Protein AF-A0A4Q8L5L3-F1 (afdb_monomer)

Solvent-accessible surface area (backbone atoms only — not comparable to full-atom values): 13439 Å² total; per-residue (Å²): 134,88,78,90,78,86,84,85,89,84,87,84,89,82,90,78,80,90,76,72,78,73,60,66,66,56,58,64,59,58,71,72,65,73,65,57,68,68,55,58,52,46,50,53,51,50,52,51,49,50,54,55,47,51,72,68,48,52,48,56,50,24,40,61,52,19,52,49,39,26,51,50,32,53,52,52,55,37,72,71,38,88,90,54,46,71,58,52,46,44,68,64,55,55,31,15,65,93,41,85,62,10,68,62,34,13,41,39,47,18,29,50,25,16,50,30,41,28,50,24,26,51,53,45,50,64,60,48,64,89,90,53,60,67,42,43,55,53,12,31,50,26,38,30,48,13,22,48,14,39,22,38,40,30,70,26,38,37,33,88,89,39,68,86,34,72,43,21,48,47,17,52,48,17,52,50,41,20,45,54,27,32,36,55,10,26,49,27,32,21,66,51,44,60,92,44,77,55,32,46,61,29,42,67,51,18,37,59,24,24,47,46,15,39,41,23,65,68,57,39,47,80,82,39,47,45,9,45,18,46,50,51,12,50,52,27,41,49,50,32,51,37,32,49,35,70,34,49,72,91,62,64,69,75,63,66,77,75,110

InterPro domains:
  IPR009339 Protein of unknown function DUF998 [PF06197] (65-246)

Mean predicted aligned error: 11.77 Å

Foldseek 3Di:
DDDDDDDYDDDDDDDDDDDDPVPPVVVVVVVVPPPDPVVVVVVVVVVVVVVVVCVLQVLLCLLVQLVCLQVCLQVVLQVVFPPRDLQFDALLVSLAPPHPCNLVSLVRNFQSSLVSLLVLLVVLCLLDDPPADPLSVLLSVLSNQLSVLSNQLSVQHQHPVCCVDPSNVSNVVSLVSNLVSQLSSLVSNLVRCPPPPQLVQSNPLSNVLSVLLVCLSPPCVVPGRNSNSNVSSVVSSSVSSSSSSRGGDSDRSVVSVVD

Sequence (259 aa):
MGAQMEPGRGGYKARPAAIDRRGAAASLAAHVRTFPLSCRLRCGQVRRRVIAQVRRRWWRWCVPAASALWLGALLGFGAALPGYAQSVHPVALLGAQGIPGAVAFNLSGFVLPGALCAAVAVALRLRLPLHTGWRRRIGAQLMFLSTLGFVAMGVFRLDPVRLQGTQTLLHATAWGLWWSTALASALLLAGGLRGDPAWRGLVRVGPPLAALAVLFALVLPAVLPDGLSQRMAIVAWLGWCGLAAASGPDRRLTATLRG

Secondary structure (DSSP, 8-state):
--------------------TTSHHHHHHHHSS-S-HHHHHHHHHHHHHHHHHHTTSTHHHHHHHHHHHHHHHHHHHHHHSTT--TTTS-GGGGGSTT-TTHHHHHIIIIIHHHHHHHHHHHHHHHHS-TT--HHHHHHHHHHHHHHHHHHHHHHS---SS-TTSHHHHHHHHHHHHHHHHHHHHHHHHHHHHTT-GGGHHHHHHHHHHHHHHHIIIIIGGGTS-HHHHHHHHHHHHHHHHHHHHHSS----HHHHT--

Nearest PDB structures (foldseek):
  6xyt-assembly1_C  TM=3.665E-01  e=1.953E+00  Dokdonia eikasta
  3mk7-assembly3_G  TM=4.262E-01  e=5.947E+00  Stutzerimonas stutzeri
  5g2c-assembly1_A  TM=3.356E-01  e=8.123E+00  Nonlabens marinus S1-08

pLDDT: mean 83.62, std 21.11, range [34.75, 98.75]

Radius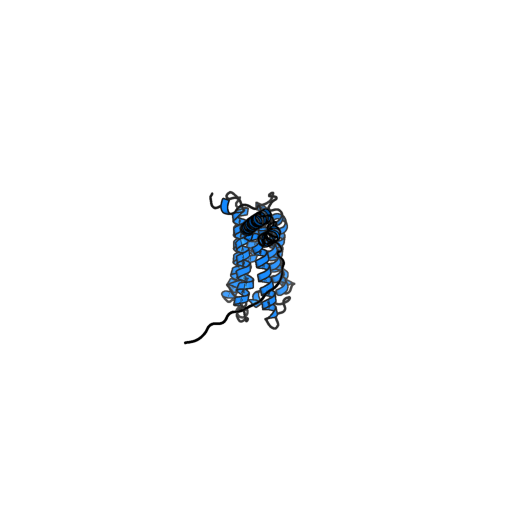 of gyration: 33.33 Å; Cα contacts (8 Å, |Δi|>4): 324; chains: 1; bounding box: 73×111×78 Å

Organism: NCBI:txid2480810

Structure (mmCIF, N/CA/C/O backbone):
data_AF-A0A4Q8L5L3-F1
#
_entry.id   AF-A0A4Q8L5L3-F1
#
loop_
_atom_site.group_PDB
_atom_site.id
_atom_site.type_symbol
_atom_site.label_atom_id
_atom_site.label_alt_id
_atom_site.label_comp_id
_atom_site.label_asym_id
_atom_site.label_entity_id
_atom_site.label_seq_id
_atom_site.pdbx_PDB_ins_code
_atom_site.Cartn_x
_atom_site.Cartn_y
_atom_site.Cartn_z
_atom_site.occupancy
_atom_site.B_iso_or_equiv
_atom_site.auth_seq_id
_atom_site.auth_comp_id
_atom_site.auth_asym_id
_atom_site.auth_atom_id
_atom_site.pdbx_PDB_model_num
ATOM 1 N N . MET A 1 1 ? 41.582 -93.005 26.113 1.00 39.47 1 MET A N 1
ATOM 2 C CA . MET A 1 1 ? 43.040 -93.231 26.082 1.00 39.47 1 MET A CA 1
ATOM 3 C C . MET A 1 1 ? 43.698 -92.007 26.700 1.00 39.47 1 MET A C 1
ATOM 5 O O . MET A 1 1 ? 43.592 -90.954 26.095 1.00 39.47 1 MET A O 1
ATOM 9 N N . GLY A 1 2 ? 44.273 -92.157 27.904 1.00 40.09 2 GLY A N 1
ATOM 10 C CA . GLY A 1 2 ? 45.096 -91.164 28.629 1.00 40.09 2 GLY A CA 1
ATOM 11 C C . GLY A 1 2 ? 44.367 -89.907 29.142 1.00 40.09 2 GLY A C 1
ATOM 12 O O . GLY A 1 2 ? 43.453 -89.421 28.500 1.00 40.09 2 GLY A O 1
ATOM 13 N N . ALA A 1 3 ? 44.699 -89.295 30.274 1.00 40.53 3 ALA A N 1
ATOM 14 C CA . ALA A 1 3 ? 45.614 -89.625 31.358 1.00 40.53 3 ALA A CA 1
ATOM 15 C C . ALA A 1 3 ? 45.282 -88.693 32.543 1.00 40.53 3 ALA A C 1
ATOM 17 O O . ALA A 1 3 ? 44.841 -87.561 32.351 1.00 40.53 3 ALA A O 1
ATOM 18 N N . GLN A 1 4 ? 45.495 -89.202 33.756 1.00 44.88 4 GLN A N 1
ATOM 19 C CA . GLN A 1 4 ? 45.549 -88.458 35.016 1.00 44.88 4 GLN A CA 1
ATOM 20 C C . GLN A 1 4 ? 46.639 -87.370 34.987 1.00 44.88 4 GLN A C 1
ATOM 22 O O . GLN A 1 4 ? 47.668 -87.588 34.355 1.00 44.88 4 GLN A O 1
ATOM 27 N N . MET A 1 5 ? 46.458 -86.280 35.747 1.00 37.16 5 MET A N 1
ATOM 28 C CA . MET A 1 5 ? 47.401 -85.809 36.786 1.00 37.16 5 MET A CA 1
ATOM 29 C C . MET A 1 5 ? 46.981 -84.439 37.367 1.00 37.16 5 MET A C 1
ATOM 31 O O . MET A 1 5 ? 47.125 -83.397 36.737 1.00 37.16 5 MET A O 1
ATOM 35 N N . GLU A 1 6 ? 46.491 -84.469 38.611 1.00 41.28 6 GLU A N 1
ATOM 36 C CA . GLU A 1 6 ? 46.842 -83.515 39.689 1.00 41.28 6 GLU A CA 1
ATOM 37 C C . GLU A 1 6 ? 48.378 -83.552 39.926 1.00 41.28 6 GLU A C 1
ATOM 39 O O . GLU A 1 6 ? 48.953 -84.589 39.575 1.00 41.28 6 GLU A O 1
ATOM 44 N N . PRO A 1 7 ? 49.075 -82.557 40.546 1.00 52.38 7 PRO A N 1
ATOM 45 C CA . PRO A 1 7 ? 48.619 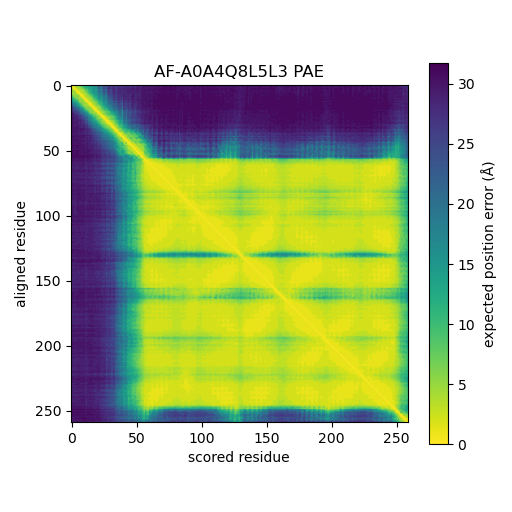-81.778 41.715 1.00 52.38 7 PRO A CA 1
ATOM 46 C C . PRO A 1 7 ? 49.177 -80.330 41.879 1.00 52.38 7 PRO A C 1
ATOM 48 O O . PRO A 1 7 ? 50.178 -79.930 41.292 1.00 52.38 7 PRO A O 1
ATOM 51 N N . GLY A 1 8 ? 48.643 -79.606 42.870 1.00 40.69 8 GLY A N 1
ATOM 52 C CA . GLY A 1 8 ? 49.524 -79.132 43.949 1.00 40.69 8 GLY A CA 1
ATOM 53 C C . GLY A 1 8 ? 49.867 -77.640 44.091 1.00 40.69 8 GLY A C 1
ATOM 54 O O . GLY A 1 8 ? 50.637 -77.081 43.322 1.00 40.69 8 GLY A O 1
ATOM 55 N N . ARG A 1 9 ? 49.488 -77.141 45.284 1.00 42.22 9 ARG A N 1
ATOM 56 C CA . ARG A 1 9 ? 50.149 -76.118 46.133 1.00 42.22 9 ARG A CA 1
ATOM 57 C C . ARG A 1 9 ? 50.036 -74.664 45.646 1.00 42.22 9 ARG A C 1
ATOM 59 O O . ARG A 1 9 ? 50.414 -74.333 44.542 1.00 42.22 9 ARG A O 1
ATOM 66 N N . GLY A 1 10 ? 49.601 -73.691 46.438 1.00 36.34 10 GLY A N 1
ATOM 67 C CA . GLY A 1 10 ? 49.391 -73.613 47.878 1.00 36.34 10 GLY A CA 1
ATOM 68 C C . GLY A 1 10 ? 49.782 -72.204 48.339 1.00 36.34 10 GLY A C 1
ATOM 69 O O . GLY A 1 10 ? 50.791 -71.679 47.885 1.00 36.34 10 GLY A O 1
ATOM 70 N N . GLY A 1 11 ? 49.016 -71.619 49.265 1.00 34.75 11 GLY A N 1
ATOM 71 C CA . GLY A 1 11 ? 49.557 -70.616 50.189 1.00 34.75 11 GLY A CA 1
ATOM 72 C C . GLY A 1 11 ? 48.957 -69.203 50.175 1.00 34.75 11 GLY A C 1
ATOM 73 O O . GLY A 1 11 ? 49.322 -68.365 49.368 1.00 34.75 11 GLY A O 1
ATOM 74 N N . TYR A 1 12 ? 48.180 -68.948 51.235 1.00 35.62 12 TYR A N 1
ATOM 75 C CA . TYR A 1 12 ? 48.087 -67.712 52.033 1.00 35.62 12 TYR A CA 1
ATOM 76 C C . TYR A 1 12 ? 47.210 -66.510 51.604 1.00 35.62 12 TYR A C 1
ATOM 78 O O . TYR A 1 12 ? 47.596 -65.638 50.842 1.00 35.62 12 TYR A O 1
ATOM 86 N N . LYS A 1 13 ? 46.072 -66.432 52.324 1.00 45.38 13 LYS A N 1
ATOM 87 C CA . LYS A 1 13 ? 45.503 -65.289 53.080 1.00 45.38 13 LYS A CA 1
ATOM 88 C C . LYS A 1 13 ? 45.313 -63.934 52.372 1.00 45.38 13 LYS A C 1
ATOM 90 O O . LYS A 1 13 ? 46.254 -63.171 52.230 1.00 45.38 13 LYS A O 1
ATOM 95 N N . ALA A 1 14 ? 44.049 -63.524 52.222 1.00 40.16 14 ALA A N 1
ATOM 96 C CA . ALA A 1 14 ? 43.374 -62.571 53.127 1.00 40.16 14 ALA A CA 1
ATOM 97 C C . ALA A 1 14 ? 41.984 -62.193 52.569 1.00 40.16 14 ALA A C 1
ATOM 99 O O . ALA A 1 14 ? 41.857 -61.799 51.414 1.00 40.16 14 ALA A O 1
ATOM 100 N N . ARG A 1 15 ? 40.931 -62.285 53.393 1.00 46.78 15 ARG A N 1
ATOM 101 C CA . ARG A 1 15 ? 39.633 -61.647 53.108 1.00 46.78 15 ARG A CA 1
ATOM 102 C C . ARG A 1 15 ? 39.748 -60.146 53.389 1.00 46.78 15 ARG A C 1
ATOM 104 O O . ARG A 1 15 ? 40.188 -59.788 54.480 1.00 46.78 15 ARG A O 1
ATOM 111 N N . PRO A 1 16 ? 39.176 -59.305 52.520 1.00 42.75 16 PRO A N 1
ATOM 112 C CA . PRO A 1 16 ? 38.322 -58.233 53.002 1.00 42.75 16 PRO A CA 1
ATOM 113 C C . PRO A 1 16 ? 36.918 -58.335 52.406 1.00 42.75 16 PRO A C 1
ATOM 115 O O . PRO A 1 16 ? 36.690 -58.857 51.316 1.00 42.75 16 PRO A O 1
ATOM 118 N N . AL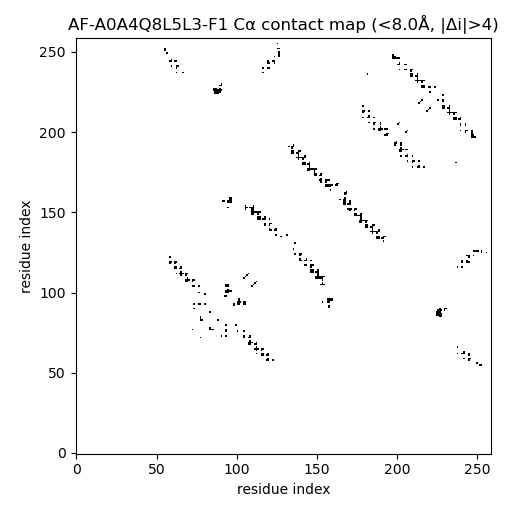A A 1 17 ? 35.973 -57.874 53.214 1.00 43.66 17 ALA A N 1
ATOM 119 C CA . ALA A 1 17 ? 34.544 -57.932 53.002 1.00 43.66 17 ALA A CA 1
ATOM 120 C C . ALA A 1 17 ? 34.096 -57.297 51.677 1.00 43.66 17 ALA A C 1
ATOM 122 O O . ALA A 1 17 ? 34.658 -56.315 51.195 1.00 43.66 17 ALA A O 1
ATOM 123 N N . ALA A 1 18 ? 33.025 -57.871 51.134 1.00 49.00 18 ALA A N 1
ATOM 124 C CA . ALA A 1 18 ? 32.261 -57.334 50.026 1.00 49.00 18 ALA A CA 1
ATOM 125 C C . ALA A 1 18 ? 31.821 -55.893 50.326 1.00 49.00 18 ALA A C 1
ATOM 127 O O . ALA A 1 18 ? 31.027 -55.659 51.235 1.00 49.00 18 ALA A O 1
ATOM 128 N N . ILE A 1 19 ? 32.317 -54.937 49.539 1.00 47.94 19 ILE A N 1
ATOM 129 C CA . ILE A 1 19 ? 31.737 -53.598 49.468 1.00 47.94 19 ILE A CA 1
ATOM 130 C C . ILE A 1 19 ? 30.714 -53.604 48.336 1.00 47.94 19 ILE A C 1
ATOM 132 O O . ILE A 1 19 ? 31.023 -53.807 47.159 1.00 47.94 19 ILE A O 1
ATOM 136 N N . ASP A 1 20 ? 29.474 -53.423 48.767 1.00 47.44 20 ASP A N 1
ATOM 137 C CA . ASP A 1 20 ? 28.248 -53.327 48.002 1.00 47.44 20 ASP A CA 1
ATOM 138 C C . ASP A 1 20 ? 28.353 -52.307 46.850 1.00 47.44 20 ASP A C 1
ATOM 140 O O . ASP A 1 20 ? 28.332 -51.089 47.038 1.00 47.44 20 ASP A O 1
ATOM 144 N N . ARG A 1 21 ? 28.435 -52.814 45.613 1.00 45.50 21 ARG A N 1
ATOM 145 C CA . ARG A 1 21 ? 28.413 -52.002 44.383 1.00 45.50 21 ARG A CA 1
ATOM 146 C C . ARG A 1 21 ? 27.030 -51.415 44.061 1.00 45.50 21 ARG A C 1
ATOM 148 O O . ARG A 1 21 ? 26.893 -50.756 43.031 1.00 45.50 21 ARG A O 1
ATOM 155 N N . ARG A 1 22 ? 26.007 -51.598 44.906 1.00 44.38 22 ARG A N 1
ATOM 156 C CA . ARG A 1 22 ? 24.687 -50.968 44.716 1.00 44.38 22 ARG A CA 1
ATOM 157 C C . ARG A 1 22 ? 24.607 -49.544 45.275 1.00 44.38 22 ARG A C 1
ATOM 159 O O . ARG A 1 22 ? 23.702 -48.809 44.889 1.00 44.38 22 ARG A O 1
ATOM 166 N N . GLY A 1 23 ? 25.575 -49.108 46.088 1.00 40.16 23 GLY A N 1
ATOM 167 C CA . GLY A 1 23 ? 25.579 -47.759 46.674 1.00 40.16 23 GLY A CA 1
ATOM 168 C C . GLY A 1 23 ? 26.057 -46.631 45.745 1.00 40.16 23 GLY A C 1
ATOM 169 O O . GLY A 1 23 ? 25.564 -45.508 45.830 1.00 40.16 23 GLY A O 1
ATOM 170 N N . ALA A 1 24 ? 26.987 -46.899 44.820 1.00 41.59 24 ALA A N 1
ATOM 171 C CA . ALA A 1 24 ? 27.652 -45.828 44.061 1.00 41.59 24 ALA A CA 1
ATOM 172 C C . ALA A 1 24 ? 26.860 -45.333 42.832 1.00 41.59 24 ALA A C 1
ATOM 174 O O . ALA A 1 24 ? 26.938 -44.156 42.481 1.00 41.59 24 ALA A O 1
ATOM 175 N N . ALA A 1 25 ? 26.042 -46.186 42.204 1.00 41.69 25 ALA A N 1
ATOM 176 C CA . ALA A 1 25 ? 25.200 -45.780 41.069 1.00 41.69 25 ALA A CA 1
ATOM 177 C C . ALA A 1 25 ? 23.965 -44.961 41.500 1.00 41.69 25 ALA A C 1
ATOM 179 O O . ALA A 1 25 ? 23.429 -44.179 40.714 1.00 41.69 25 ALA A O 1
ATOM 180 N N . ALA A 1 26 ? 23.532 -45.094 42.759 1.00 45.19 26 ALA A N 1
ATOM 181 C CA . ALA A 1 26 ? 22.396 -44.350 43.298 1.00 45.19 26 ALA A CA 1
ATOM 182 C C . ALA A 1 26 ? 22.742 -42.883 43.622 1.00 45.19 26 ALA A C 1
ATOM 184 O O . ALA A 1 26 ? 21.873 -42.017 43.526 1.00 45.19 26 ALA A O 1
ATOM 185 N N . SER A 1 27 ? 24.008 -42.583 43.939 1.00 44.47 27 SER A N 1
ATOM 186 C CA . SER A 1 27 ? 24.427 -41.228 44.327 1.00 44.47 27 SER A CA 1
ATOM 187 C C . SER A 1 27 ? 24.598 -40.281 43.127 1.00 44.47 27 SER A C 1
ATOM 189 O O . SER A 1 27 ? 24.171 -39.128 43.184 1.00 44.47 27 SER A O 1
ATOM 191 N N . LEU A 1 28 ? 25.083 -40.765 41.972 1.00 42.25 28 LEU A N 1
ATOM 192 C CA . LEU A 1 28 ? 25.151 -39.934 40.754 1.00 42.25 28 LEU A CA 1
ATOM 193 C C . LEU A 1 28 ? 23.787 -39.742 40.064 1.00 42.25 28 LEU A C 1
ATOM 195 O O . LEU A 1 28 ? 23.550 -38.708 39.439 1.00 42.25 28 LEU A O 1
ATOM 199 N N . ALA A 1 29 ? 22.850 -40.684 40.222 1.00 42.00 29 ALA A N 1
ATOM 200 C CA . ALA A 1 29 ? 21.479 -40.529 39.727 1.00 42.00 29 ALA A CA 1
ATOM 201 C C . ALA A 1 29 ? 20.642 -39.535 40.563 1.00 42.00 29 ALA A C 1
ATOM 203 O O . ALA A 1 29 ? 19.614 -39.041 40.088 1.00 42.00 29 ALA A O 1
ATOM 204 N N . ALA A 1 30 ? 21.085 -39.212 41.783 1.00 42.44 30 ALA A N 1
ATOM 205 C CA . ALA A 1 30 ? 20.412 -38.270 42.672 1.00 42.44 30 ALA A CA 1
ATOM 206 C C . ALA A 1 30 ? 20.751 -36.797 42.372 1.00 42.44 30 ALA A C 1
ATOM 208 O O . ALA A 1 30 ? 19.937 -35.925 42.665 1.00 42.44 30 ALA A O 1
ATOM 209 N N . HIS A 1 31 ? 21.889 -36.500 41.731 1.00 42.12 31 HIS A N 1
ATOM 210 C CA . HIS A 1 31 ? 22.289 -35.115 41.423 1.00 42.12 31 HIS A CA 1
ATOM 211 C C . HIS A 1 31 ? 21.853 -34.598 40.044 1.00 42.12 31 HIS A C 1
ATOM 213 O O . HIS A 1 31 ? 21.878 -33.395 39.805 1.00 42.12 31 HIS A O 1
ATOM 219 N N . VAL A 1 32 ? 21.366 -35.465 39.150 1.00 45.16 32 VAL A N 1
ATOM 220 C CA . VAL A 1 32 ? 20.781 -35.041 37.857 1.00 45.16 32 VAL A CA 1
ATOM 221 C C . VAL A 1 32 ? 19.246 -34.905 37.934 1.00 45.16 32 VAL A C 1
ATOM 223 O O . VAL A 1 32 ? 18.603 -34.380 37.024 1.00 45.16 32 VAL A O 1
ATOM 226 N N . ARG A 1 33 ? 18.625 -35.317 39.051 1.00 44.56 33 ARG A N 1
ATOM 227 C CA . ARG A 1 33 ? 17.163 -35.276 39.264 1.00 44.56 33 ARG A CA 1
ATOM 228 C C . ARG A 1 33 ? 16.643 -34.048 40.013 1.00 44.56 33 ARG A C 1
ATOM 230 O O . ARG A 1 33 ? 15.462 -33.998 40.340 1.00 44.56 33 ARG A O 1
ATOM 237 N N . THR A 1 34 ? 17.468 -33.031 40.220 1.00 49.09 34 THR A N 1
ATOM 238 C CA . THR A 1 34 ? 17.057 -31.768 40.852 1.00 49.09 34 THR A CA 1
ATOM 239 C C . THR A 1 34 ? 17.023 -30.602 39.868 1.00 49.09 34 THR A C 1
ATOM 241 O O . THR A 1 34 ? 17.158 -29.450 40.260 1.00 49.09 34 THR A O 1
ATOM 244 N N . PHE A 1 35 ? 16.738 -30.857 38.586 1.00 45.31 35 PHE A N 1
ATOM 245 C CA . PHE A 1 35 ? 16.073 -29.818 37.800 1.00 45.31 35 PHE A CA 1
ATOM 246 C C . PHE A 1 35 ? 14.584 -29.844 38.146 1.00 45.31 35 PHE A C 1
ATOM 248 O O . PHE A 1 35 ? 13.927 -30.854 37.877 1.00 45.31 35 PHE A O 1
ATOM 255 N N . PRO A 1 36 ? 14.023 -28.768 38.728 1.00 47.44 36 PRO A N 1
ATOM 256 C CA . PRO A 1 36 ? 12.647 -28.789 39.189 1.00 47.44 36 PRO A CA 1
ATOM 257 C C . PRO A 1 36 ? 11.707 -29.138 38.027 1.00 47.44 36 PRO A C 1
ATOM 259 O O . PRO A 1 36 ? 11.687 -28.449 37.003 1.00 47.44 36 PRO A O 1
ATOM 262 N N . LEU A 1 37 ? 10.883 -30.178 38.185 1.00 50.12 37 LEU A N 1
ATOM 263 C CA . LEU A 1 37 ? 9.756 -30.486 37.287 1.00 50.12 37 LEU A CA 1
ATOM 264 C C . LEU A 1 37 ? 8.848 -29.257 37.073 1.00 50.12 37 LEU A C 1
ATOM 266 O O . LEU A 1 37 ? 8.280 -29.064 35.995 1.00 50.12 37 LEU A O 1
ATOM 270 N N . SER A 1 38 ? 8.797 -28.362 38.063 1.00 51.69 38 SER A N 1
ATOM 271 C CA . SER A 1 38 ? 8.133 -27.059 38.001 1.00 51.69 38 SER A CA 1
ATOM 272 C C . SER A 1 38 ? 8.727 -26.106 36.952 1.00 51.69 38 SER A C 1
ATOM 274 O O . SER A 1 38 ? 7.986 -25.299 36.389 1.00 51.69 38 SER A O 1
ATOM 276 N N . CYS A 1 39 ? 10.014 -26.225 36.610 1.00 46.66 39 CYS A N 1
ATOM 277 C CA . CYS A 1 39 ? 10.664 -25.425 35.570 1.00 46.66 39 CYS A CA 1
ATOM 278 C C . CYS A 1 39 ? 10.297 -25.924 34.157 1.00 46.66 39 CYS A C 1
ATOM 280 O O . CYS A 1 39 ? 9.985 -25.117 33.280 1.00 46.66 39 CYS A O 1
ATOM 282 N N . ARG A 1 40 ? 10.194 -27.249 33.942 1.00 50.69 40 ARG A N 1
ATOM 283 C CA . ARG A 1 40 ? 9.713 -27.827 32.664 1.00 50.69 40 ARG A CA 1
ATOM 284 C C . ARG A 1 40 ? 8.225 -27.571 32.423 1.00 50.69 40 ARG A C 1
ATOM 286 O O . ARG A 1 40 ? 7.846 -27.243 31.300 1.00 50.69 40 ARG A O 1
ATOM 293 N N . LEU A 1 41 ? 7.386 -27.657 33.457 1.00 52.16 41 LEU A N 1
ATOM 294 C CA . LEU A 1 41 ? 5.953 -27.354 33.350 1.00 52.16 41 LEU A CA 1
ATOM 295 C C . LEU A 1 41 ? 5.692 -25.854 33.147 1.00 52.16 41 LEU A C 1
ATOM 297 O O . LEU A 1 41 ? 4.863 -25.502 32.306 1.00 52.16 41 LEU A O 1
ATOM 301 N N . ARG A 1 42 ? 6.444 -24.963 33.815 1.00 53.34 42 ARG A N 1
ATOM 302 C CA . ARG A 1 42 ? 6.404 -23.516 33.526 1.00 53.34 42 ARG A CA 1
ATOM 303 C C . ARG A 1 42 ? 6.885 -23.208 32.121 1.00 53.34 42 ARG A C 1
ATOM 305 O O . ARG A 1 42 ? 6.193 -22.486 31.419 1.00 53.34 42 ARG A O 1
ATOM 312 N N . CYS A 1 43 ? 8.005 -23.771 31.674 1.00 54.41 43 CYS A N 1
ATOM 313 C CA . CYS A 1 43 ? 8.522 -23.520 30.328 1.00 54.41 43 CYS A CA 1
ATOM 314 C C . CYS A 1 43 ? 7.562 -24.054 29.245 1.00 54.41 43 CYS A C 1
ATOM 316 O O . CYS A 1 43 ? 7.279 -23.363 28.270 1.00 54.41 43 CYS A O 1
ATOM 318 N N . GLY A 1 44 ? 6.943 -25.221 29.461 1.00 52.94 44 GLY A N 1
ATOM 319 C CA . GLY A 1 44 ? 5.894 -25.766 28.594 1.00 52.94 44 GLY A CA 1
ATOM 320 C C . GLY A 1 44 ? 4.604 -24.934 28.582 1.00 52.94 44 GLY A C 1
ATOM 321 O O . GLY A 1 44 ? 4.029 -24.714 27.514 1.00 52.94 44 GLY A O 1
ATOM 322 N N . GLN A 1 45 ? 4.157 -24.417 29.732 1.00 58.53 45 GLN A N 1
ATOM 323 C CA . GLN A 1 45 ? 2.999 -23.517 29.816 1.00 58.53 45 GLN A CA 1
ATOM 324 C C . GLN A 1 45 ? 3.286 -22.126 29.241 1.00 58.53 45 GLN A C 1
ATOM 326 O O . GLN A 1 45 ? 2.423 -21.571 28.564 1.00 58.53 45 GLN A O 1
ATOM 331 N N . VAL A 1 46 ? 4.483 -21.578 29.451 1.00 58.25 46 VAL A N 1
ATOM 332 C CA . VAL A 1 46 ? 4.942 -20.320 28.848 1.00 58.25 46 VAL A CA 1
ATOM 333 C C . VAL A 1 46 ? 5.026 -20.485 27.335 1.00 58.25 46 VAL A C 1
ATOM 335 O O . VAL A 1 46 ? 4.428 -19.693 26.617 1.00 58.25 46 VAL A O 1
ATOM 338 N N . ARG A 1 47 ? 5.630 -21.567 26.830 1.00 56.03 47 ARG A N 1
ATOM 339 C CA . ARG A 1 47 ? 5.692 -21.864 25.391 1.00 56.03 47 ARG A CA 1
ATOM 340 C C . ARG A 1 47 ? 4.295 -22.034 24.783 1.00 56.03 47 ARG A C 1
ATOM 342 O O . ARG A 1 47 ? 4.022 -21.461 23.734 1.00 56.03 47 ARG A O 1
ATOM 349 N N . ARG A 1 48 ? 3.365 -22.722 25.462 1.00 58.06 48 ARG A N 1
ATOM 350 C CA . ARG A 1 48 ? 1.955 -22.832 25.025 1.00 58.06 48 ARG A CA 1
ATOM 351 C C . ARG A 1 48 ? 1.213 -21.491 25.066 1.00 58.06 48 ARG A C 1
ATOM 353 O O . ARG A 1 48 ? 0.438 -21.214 24.153 1.00 58.06 48 ARG A O 1
ATOM 360 N N . ARG A 1 49 ? 1.448 -20.645 26.076 1.00 58.31 49 ARG A N 1
ATOM 361 C CA . ARG A 1 49 ? 0.850 -19.300 26.184 1.00 58.31 49 ARG A CA 1
ATOM 362 C C . ARG A 1 49 ? 1.399 -18.342 25.129 1.00 58.31 49 ARG A C 1
ATOM 364 O O . ARG A 1 49 ? 0.603 -17.657 24.498 1.00 58.31 49 ARG A O 1
ATOM 371 N N . VAL A 1 50 ? 2.708 -18.356 24.881 1.00 58.62 50 VAL A N 1
ATOM 372 C CA . VAL A 1 50 ? 3.377 -17.556 23.845 1.00 58.62 50 VAL A CA 1
ATOM 373 C C . VAL A 1 50 ? 2.902 -17.979 22.458 1.00 58.62 50 VAL A C 1
ATOM 375 O O . VAL A 1 50 ? 2.444 -17.129 21.705 1.00 58.62 50 VAL A O 1
ATOM 378 N N . ILE A 1 51 ? 2.878 -19.279 22.140 1.00 58.84 51 ILE A N 1
ATOM 379 C CA . ILE A 1 51 ? 2.343 -19.777 20.859 1.00 58.84 51 ILE A CA 1
ATOM 380 C C . ILE A 1 51 ? 0.859 -19.400 20.703 1.00 58.84 51 ILE A C 1
ATOM 382 O O . ILE A 1 51 ? 0.439 -18.951 19.637 1.00 58.84 51 ILE A O 1
ATOM 386 N N . ALA A 1 52 ? 0.056 -19.497 21.769 1.00 57.94 52 ALA A N 1
ATOM 387 C CA . ALA A 1 52 ? -1.346 -19.081 21.742 1.00 57.94 52 ALA A CA 1
ATOM 388 C C . ALA A 1 52 ? -1.537 -17.554 21.627 1.00 57.94 52 ALA A C 1
ATOM 390 O O . ALA A 1 52 ? -2.528 -17.121 21.042 1.00 57.94 52 ALA A O 1
ATOM 391 N N . GLN A 1 53 ? -0.629 -16.732 22.162 1.00 56.88 53 GLN A N 1
ATOM 392 C CA . GLN A 1 53 ? -0.641 -15.270 22.023 1.00 56.88 53 GLN A CA 1
ATOM 393 C C . GLN A 1 53 ? -0.155 -14.813 20.644 1.00 56.88 53 GLN A C 1
ATOM 395 O O . GLN A 1 53 ? -0.781 -13.937 20.051 1.00 56.88 53 GLN A O 1
ATOM 400 N N . VAL A 1 54 ? 0.891 -15.438 20.097 1.00 54.31 54 VAL A N 1
ATOM 401 C CA . VAL A 1 54 ? 1.376 -15.211 18.725 1.00 54.31 54 VAL A CA 1
ATOM 402 C C . VAL A 1 54 ? 0.276 -15.560 17.720 1.00 54.31 54 VAL A C 1
ATOM 404 O O . VAL A 1 54 ? -0.054 -14.741 16.864 1.00 54.31 54 VAL A O 1
ATOM 407 N N . ARG A 1 55 ? -0.424 -16.688 17.915 1.00 59.06 55 ARG A N 1
ATOM 408 C CA . ARG A 1 55 ? -1.612 -17.054 17.121 1.00 59.06 55 ARG A CA 1
ATOM 409 C C . ARG A 1 55 ? -2.772 -16.057 17.267 1.00 59.06 55 ARG A C 1
ATOM 411 O O . ARG A 1 55 ? -3.624 -15.977 16.390 1.00 59.06 55 ARG A O 1
ATOM 418 N N . ARG A 1 56 ? -2.822 -15.284 18.360 1.00 63.81 56 ARG A N 1
ATOM 419 C CA . ARG A 1 56 ? -3.859 -14.271 18.626 1.00 63.81 56 ARG A CA 1
ATOM 420 C C . ARG A 1 56 ? -3.517 -12.868 18.130 1.00 63.81 56 ARG A C 1
ATOM 422 O O . ARG A 1 56 ? -4.416 -12.049 18.192 1.00 63.81 56 ARG A O 1
ATOM 429 N N . ARG A 1 57 ? -2.292 -12.564 17.685 1.00 79.19 57 ARG A N 1
ATOM 430 C CA . ARG A 1 57 ? -1.887 -11.222 17.201 1.00 79.19 57 ARG A CA 1
ATOM 431 C C . ARG A 1 57 ? -1.106 -11.277 15.883 1.00 79.19 57 ARG A C 1
ATOM 433 O O . ARG A 1 57 ? -0.328 -10.374 15.593 1.00 79.19 57 ARG A O 1
ATOM 440 N N . TRP A 1 58 ? -1.309 -12.327 15.089 1.00 85.69 58 TRP A N 1
ATOM 441 C CA . TRP A 1 58 ? -0.606 -12.548 13.820 1.00 85.69 58 TRP A CA 1
ATOM 442 C C . TRP A 1 58 ? -0.664 -11.325 12.886 1.00 85.69 58 TRP A C 1
ATOM 444 O O . TRP A 1 58 ? 0.339 -10.985 12.268 1.00 85.69 58 TRP A O 1
ATOM 454 N N . TRP A 1 59 ? -1.780 -10.583 12.886 1.00 89.38 59 TRP A N 1
ATOM 455 C CA . TRP A 1 59 ? -1.949 -9.364 12.086 1.00 89.38 59 TRP A CA 1
ATOM 456 C C . TRP A 1 59 ? -0.945 -8.252 12.425 1.00 89.38 59 TRP A C 1
ATOM 458 O O . TRP A 1 59 ? -0.654 -7.420 11.571 1.00 89.38 59 TRP A O 1
ATOM 468 N N . ARG A 1 60 ? -0.381 -8.222 13.644 1.00 91.69 60 ARG A N 1
ATOM 469 C CA . ARG A 1 60 ? 0.656 -7.243 14.019 1.00 91.69 60 ARG A CA 1
ATOM 470 C C . ARG A 1 60 ? 1.979 -7.491 13.296 1.00 91.69 60 ARG A C 1
ATOM 472 O O . ARG A 1 60 ? 2.751 -6.556 13.126 1.00 91.69 60 ARG A O 1
ATOM 479 N N . TRP A 1 61 ? 2.222 -8.727 12.866 1.00 94.12 61 TRP A N 1
ATOM 480 C CA . TRP A 1 61 ? 3.426 -9.115 12.132 1.00 94.12 61 TRP A CA 1
ATOM 481 C C . TRP A 1 61 ? 3.269 -8.994 10.617 1.00 94.12 61 TRP A C 1
ATOM 483 O O . TRP A 1 61 ? 4.273 -8.969 9.913 1.00 94.12 61 TRP A O 1
ATOM 493 N N . CYS A 1 62 ? 2.040 -8.852 10.114 1.00 96.50 62 CYS A N 1
ATOM 494 C CA . CYS A 1 62 ? 1.782 -8.737 8.682 1.00 96.50 62 CYS A CA 1
ATOM 495 C C . CYS A 1 62 ? 2.460 -7.520 8.053 1.00 96.50 62 CYS A C 1
ATOM 497 O O . CYS A 1 62 ? 3.092 -7.675 7.019 1.00 96.50 62 CYS A O 1
ATOM 499 N N . VAL A 1 63 ? 2.378 -6.334 8.669 1.00 97.69 63 VAL A N 1
ATOM 500 C CA . VAL A 1 63 ? 3.002 -5.128 8.092 1.00 97.69 63 VAL A CA 1
ATOM 501 C C . VAL A 1 63 ? 4.527 -5.172 8.182 1.00 97.69 63 VAL A C 1
ATOM 503 O O . VAL A 1 63 ? 5.152 -4.931 7.160 1.00 97.69 63 VAL A O 1
ATOM 506 N N . PRO A 1 64 ? 5.163 -5.543 9.313 1.00 97.88 64 PRO A N 1
ATOM 507 C CA . PRO A 1 64 ? 6.609 -5.763 9.333 1.00 97.88 64 PRO A CA 1
ATOM 508 C C . PRO A 1 64 ? 7.085 -6.766 8.273 1.00 97.88 64 PRO A C 1
ATOM 510 O O . PRO A 1 64 ? 8.067 -6.502 7.585 1.00 97.88 64 PRO A O 1
ATOM 513 N N . ALA A 1 65 ? 6.369 -7.882 8.094 1.00 98.00 65 ALA A N 1
ATOM 514 C CA . ALA A 1 65 ? 6.678 -8.854 7.048 1.00 98.00 65 ALA A CA 1
ATOM 515 C C . ALA A 1 65 ? 6.477 -8.269 5.640 1.00 98.00 65 ALA A C 1
ATOM 517 O O . ALA A 1 65 ? 7.333 -8.456 4.782 1.00 98.00 65 ALA A O 1
ATOM 518 N N . ALA A 1 66 ? 5.395 -7.519 5.411 1.00 98.31 66 ALA A N 1
ATOM 519 C CA . ALA A 1 66 ? 5.126 -6.838 4.146 1.00 98.31 66 ALA A CA 1
ATOM 520 C C . ALA A 1 66 ? 6.229 -5.830 3.808 1.00 98.31 66 ALA A C 1
ATOM 522 O O . ALA A 1 66 ? 6.741 -5.843 2.694 1.00 98.31 66 ALA A O 1
ATOM 523 N N . SER A 1 67 ? 6.640 -5.008 4.776 1.00 98.38 67 SER A N 1
ATOM 524 C CA . SER A 1 67 ? 7.721 -4.036 4.620 1.00 98.38 67 SER A CA 1
ATOM 525 C C . SER A 1 67 ? 9.060 -4.713 4.339 1.00 98.38 67 SER A C 1
ATOM 527 O O . SER A 1 67 ? 9.795 -4.250 3.473 1.00 98.38 67 SER A O 1
ATOM 529 N N . ALA A 1 68 ? 9.376 -5.813 5.030 1.00 98.38 68 ALA A N 1
ATOM 530 C CA . ALA A 1 68 ? 10.608 -6.564 4.801 1.00 98.38 68 ALA A CA 1
ATOM 531 C C . ALA A 1 68 ? 10.630 -7.224 3.413 1.00 98.38 68 ALA A C 1
ATOM 533 O O . ALA A 1 68 ? 11.640 -7.141 2.719 1.00 98.38 68 ALA A O 1
ATOM 534 N N . LEU A 1 69 ? 9.515 -7.828 2.988 1.00 98.19 69 LEU A N 1
ATOM 535 C CA . LEU A 1 69 ? 9.368 -8.398 1.646 1.00 98.19 69 LEU A CA 1
ATOM 536 C C . LEU A 1 69 ? 9.485 -7.322 0.568 1.00 98.19 69 LEU A C 1
ATOM 538 O O . LEU A 1 69 ? 10.260 -7.485 -0.368 1.00 98.19 69 LEU A O 1
ATOM 542 N N . TRP A 1 70 ? 8.765 -6.212 0.732 1.00 98.50 70 TRP A N 1
ATOM 543 C CA . TRP A 1 70 ? 8.795 -5.091 -0.202 1.00 98.50 70 TRP A CA 1
ATOM 544 C C . TRP A 1 70 ? 10.200 -4.503 -0.332 1.00 98.50 70 TRP A C 1
ATOM 546 O O . TRP A 1 70 ? 10.700 -4.340 -1.441 1.00 98.50 70 TRP A O 1
ATOM 556 N N . LEU A 1 71 ? 10.865 -4.234 0.795 1.00 98.25 71 LEU A N 1
ATOM 557 C CA . LEU A 1 71 ? 12.214 -3.676 0.808 1.00 98.25 71 LEU A CA 1
ATOM 558 C C . LEU A 1 71 ? 13.235 -4.664 0.232 1.00 98.25 71 LEU A C 1
ATOM 560 O O . LEU A 1 71 ? 14.078 -4.272 -0.569 1.00 98.25 71 LEU A O 1
ATOM 564 N N . GLY A 1 72 ? 13.139 -5.944 0.598 1.00 98.25 72 GLY A N 1
ATOM 565 C CA . GLY A 1 72 ? 13.996 -7.001 0.064 1.00 98.25 72 GLY A CA 1
ATOM 566 C C . GLY A 1 72 ? 13.838 -7.167 -1.447 1.00 98.25 72 GLY A C 1
ATOM 567 O O . GLY A 1 72 ? 14.837 -7.237 -2.157 1.00 98.25 72 GLY A O 1
ATOM 568 N N . ALA A 1 73 ? 12.602 -7.150 -1.954 1.00 98.00 73 ALA A N 1
ATOM 569 C CA . ALA A 1 73 ? 12.325 -7.178 -3.386 1.00 98.00 73 ALA A CA 1
ATOM 570 C C . ALA A 1 73 ? 12.871 -5.922 -4.085 1.00 98.00 73 ALA A C 1
ATOM 572 O O . ALA A 1 73 ? 13.583 -6.022 -5.080 1.00 98.00 73 ALA A O 1
ATOM 573 N N . LEU A 1 74 ? 12.603 -4.735 -3.541 1.00 97.88 74 LEU A N 1
ATOM 574 C CA . LEU A 1 74 ? 13.063 -3.468 -4.106 1.00 97.88 74 LEU A CA 1
ATOM 575 C C . LEU A 1 74 ? 14.589 -3.396 -4.225 1.00 97.88 74 LEU A C 1
ATOM 577 O O . LEU A 1 74 ? 15.113 -2.987 -5.263 1.00 97.88 74 LEU A O 1
ATOM 581 N N . LEU A 1 75 ? 15.301 -3.771 -3.164 1.00 97.62 75 LEU A N 1
ATOM 582 C CA . LEU A 1 75 ? 16.759 -3.731 -3.140 1.00 97.62 75 LEU A CA 1
ATOM 583 C C . LEU A 1 75 ? 17.361 -4.868 -3.966 1.00 97.62 75 LEU A C 1
ATOM 585 O O . LEU A 1 75 ? 18.274 -4.617 -4.744 1.00 97.62 75 LEU A O 1
ATOM 589 N N . GLY A 1 76 ? 16.828 -6.086 -3.849 1.00 97.44 76 GLY A N 1
ATOM 590 C CA . GLY A 1 76 ? 17.331 -7.263 -4.556 1.00 97.44 76 GLY A CA 1
ATOM 591 C C . GLY A 1 76 ? 17.167 -7.161 -6.071 1.00 97.44 76 GLY A C 1
ATOM 592 O O . GLY A 1 76 ? 18.149 -7.255 -6.802 1.00 97.44 76 GLY A O 1
ATOM 593 N N . PHE A 1 77 ? 15.947 -6.905 -6.553 1.00 97.69 77 PHE A N 1
ATOM 594 C CA . PHE A 1 77 ? 15.693 -6.763 -7.992 1.00 97.69 77 PHE A CA 1
ATOM 595 C C . PHE A 1 77 ? 16.288 -5.471 -8.552 1.00 97.69 77 PHE A C 1
ATOM 597 O O . PHE A 1 77 ? 16.775 -5.466 -9.677 1.00 97.69 77 PHE A O 1
ATOM 604 N N . GLY A 1 78 ? 16.311 -4.394 -7.760 1.00 96.75 78 GLY A N 1
ATOM 605 C CA . GLY A 1 78 ? 16.964 -3.155 -8.168 1.00 96.75 78 GLY A CA 1
ATOM 606 C C . GLY A 1 78 ? 18.479 -3.292 -8.322 1.00 96.75 78 GLY A C 1
ATOM 607 O O . GLY A 1 78 ? 19.030 -2.754 -9.270 1.00 96.75 78 GLY A O 1
ATOM 608 N N . ALA A 1 79 ? 19.153 -4.035 -7.439 1.00 96.31 79 ALA A N 1
ATOM 609 C CA . ALA A 1 79 ? 20.586 -4.306 -7.571 1.00 96.31 79 ALA A CA 1
ATOM 610 C C . ALA A 1 79 ? 20.903 -5.278 -8.722 1.00 96.31 79 ALA A C 1
ATOM 612 O O . ALA A 1 79 ? 21.978 -5.204 -9.310 1.00 96.31 79 ALA A O 1
ATOM 613 N N . ALA A 1 80 ? 19.973 -6.181 -9.045 1.00 95.94 80 ALA A N 1
ATOM 614 C CA . ALA A 1 80 ? 20.133 -7.155 -10.120 1.00 95.94 80 ALA A CA 1
ATOM 615 C C . ALA A 1 80 ? 19.873 -6.583 -11.526 1.00 95.94 80 ALA A C 1
ATOM 617 O O . ALA A 1 80 ? 20.210 -7.244 -12.508 1.00 95.94 80 ALA A O 1
ATOM 618 N N . LEU A 1 81 ? 19.273 -5.392 -11.643 1.00 95.75 81 LEU A N 1
ATOM 619 C CA . LEU A 1 81 ? 18.945 -4.767 -12.924 1.00 95.75 81 LEU A CA 1
ATOM 620 C C . LEU A 1 81 ? 20.013 -3.726 -13.316 1.00 95.75 81 LEU A C 1
ATOM 622 O O . LEU A 1 81 ? 20.089 -2.666 -12.688 1.00 95.75 81 LEU A O 1
ATOM 626 N N . PRO A 1 82 ? 20.830 -3.972 -14.361 1.00 94.81 82 PRO A N 1
ATOM 627 C CA . PRO A 1 82 ? 21.852 -3.022 -14.792 1.00 94.81 82 PRO A CA 1
ATOM 628 C C . PRO A 1 82 ? 21.259 -1.657 -15.157 1.00 94.81 82 PRO A C 1
ATOM 630 O O . PRO A 1 82 ? 20.230 -1.573 -15.823 1.00 94.81 82 PRO A O 1
ATOM 633 N N . GLY A 1 83 ? 21.913 -0.581 -14.714 1.00 93.62 83 GLY A N 1
ATOM 634 C CA . GLY A 1 83 ? 21.459 0.795 -14.949 1.00 93.62 83 GLY A CA 1
ATOM 635 C C . GLY A 1 83 ? 20.321 1.263 -14.033 1.00 93.62 83 GLY A C 1
ATOM 636 O O . GLY A 1 83 ? 19.979 2.445 -14.048 1.00 93.62 83 GLY A O 1
ATOM 637 N N . TYR A 1 84 ? 19.761 0.394 -13.184 1.00 95.88 84 TYR A N 1
ATOM 638 C CA . TYR A 1 84 ? 18.688 0.777 -12.274 1.00 95.88 84 TYR A CA 1
ATOM 639 C C . TYR A 1 84 ? 19.205 1.573 -11.065 1.00 95.88 84 TYR A C 1
ATOM 641 O O . TYR A 1 84 ? 19.683 1.040 -10.066 1.00 95.88 84 TYR A O 1
ATOM 649 N N . ALA A 1 85 ? 19.055 2.892 -11.127 1.00 96.06 85 ALA A N 1
ATOM 650 C CA . ALA A 1 85 ? 19.233 3.785 -9.985 1.00 96.06 85 ALA A CA 1
ATOM 651 C C . ALA A 1 85 ? 17.964 3.872 -9.114 1.00 96.06 85 ALA A C 1
ATOM 653 O O . ALA A 1 85 ? 16.916 4.312 -9.587 1.00 96.06 85 ALA A O 1
ATOM 654 N N . GLN A 1 86 ? 18.079 3.531 -7.824 1.00 93.94 86 GLN A N 1
ATOM 655 C CA . GLN A 1 86 ? 16.965 3.516 -6.860 1.00 93.94 86 GLN A CA 1
ATOM 656 C C . GLN A 1 86 ? 16.314 4.893 -6.636 1.00 93.94 86 GLN A C 1
ATOM 658 O O . GLN A 1 86 ? 15.116 4.979 -6.389 1.00 93.94 86 GLN A O 1
ATOM 663 N N . SER A 1 87 ? 17.083 5.979 -6.689 1.00 94.25 87 SER A N 1
ATOM 664 C CA . SER A 1 87 ? 16.551 7.332 -6.491 1.00 94.25 87 SER A CA 1
ATOM 665 C C . SER A 1 87 ? 15.783 7.843 -7.705 1.00 94.25 87 SER A C 1
ATOM 667 O O . SER A 1 87 ? 14.858 8.627 -7.537 1.00 94.25 87 SER A O 1
ATOM 669 N N . VAL A 1 88 ? 16.145 7.393 -8.907 1.00 94.75 88 VAL A N 1
ATOM 670 C CA . VAL A 1 88 ? 15.636 7.937 -10.172 1.00 94.75 88 VAL A CA 1
ATOM 671 C C . VAL A 1 88 ? 14.507 7.081 -10.723 1.00 94.75 88 VAL A C 1
ATOM 673 O O . VAL A 1 88 ? 13.433 7.593 -11.024 1.00 94.75 88 VAL A O 1
ATOM 676 N N . HIS A 1 89 ? 14.724 5.770 -10.820 1.00 95.50 89 HIS A N 1
ATOM 677 C CA . HIS A 1 89 ? 13.806 4.897 -11.531 1.00 95.50 89 HIS A CA 1
ATOM 678 C C . HIS A 1 89 ? 12.588 4.520 -10.676 1.00 95.50 89 HIS A C 1
ATOM 680 O O . HIS A 1 89 ? 12.729 4.170 -9.489 1.00 95.50 89 HIS A O 1
ATOM 686 N N . PRO A 1 90 ? 11.383 4.551 -11.274 1.00 95.06 90 PRO A N 1
ATOM 687 C CA . PRO A 1 90 ? 10.160 4.197 -10.579 1.00 95.06 90 PRO A CA 1
ATOM 688 C C . PRO A 1 90 ? 10.189 2.731 -10.147 1.00 95.06 90 PRO A C 1
ATOM 690 O O . PRO A 1 90 ? 10.690 1.859 -10.854 1.00 95.06 90 PRO A O 1
ATOM 693 N N . VAL A 1 91 ? 9.596 2.450 -8.989 1.00 96.56 91 VAL A N 1
ATOM 694 C CA . VAL A 1 91 ? 9.459 1.095 -8.433 1.00 96.56 91 VAL A CA 1
ATOM 695 C C . VAL A 1 91 ? 8.720 0.182 -9.412 1.00 96.56 91 VAL A C 1
ATOM 697 O O . VAL A 1 91 ? 9.095 -0.977 -9.579 1.00 96.56 91 VAL A O 1
ATOM 700 N N . ALA A 1 92 ? 7.704 0.716 -10.099 1.00 94.00 92 ALA A N 1
ATOM 701 C CA . ALA A 1 92 ? 6.924 -0.022 -11.091 1.00 94.00 92 ALA A CA 1
ATOM 702 C C . ALA A 1 92 ? 7.768 -0.529 -12.276 1.00 94.00 92 ALA A C 1
ATOM 704 O O . ALA A 1 92 ? 7.392 -1.522 -12.897 1.00 94.00 92 ALA A O 1
ATOM 705 N N . LEU A 1 93 ? 8.925 0.091 -12.561 1.00 95.12 93 LEU A N 1
ATOM 706 C CA . LEU A 1 93 ? 9.813 -0.352 -13.637 1.00 95.12 93 LEU A CA 1
ATOM 707 C C . LEU A 1 93 ? 10.349 -1.764 -13.384 1.00 95.12 93 LEU A C 1
ATOM 709 O O . LEU A 1 93 ? 10.403 -2.557 -14.312 1.00 95.12 93 LEU A O 1
ATOM 713 N N . LEU A 1 94 ? 10.670 -2.126 -12.139 1.00 96.31 94 LEU A N 1
ATOM 714 C CA . LEU A 1 94 ? 11.163 -3.474 -11.808 1.00 96.31 94 LEU A CA 1
ATOM 715 C C . LEU A 1 94 ? 10.136 -4.578 -12.108 1.00 96.31 94 LEU A C 1
ATOM 717 O O . LEU A 1 94 ? 10.500 -5.738 -12.279 1.00 96.31 94 LEU A O 1
ATOM 721 N N . GLY A 1 95 ? 8.856 -4.212 -12.174 1.00 95.75 95 GLY A N 1
ATOM 722 C CA . GLY A 1 95 ? 7.737 -5.088 -12.504 1.00 95.75 95 GLY A CA 1
ATOM 723 C C . GLY A 1 95 ? 7.230 -4.956 -13.939 1.00 95.75 95 GLY A C 1
ATOM 724 O O . GLY A 1 95 ? 6.220 -5.582 -14.283 1.00 95.75 95 GLY A O 1
ATOM 725 N N . ALA A 1 96 ? 7.882 -4.131 -14.757 1.00 95.25 96 ALA A N 1
ATOM 726 C CA . ALA A 1 96 ? 7.416 -3.789 -16.090 1.00 95.25 96 ALA A CA 1
ATOM 727 C C . ALA A 1 96 ? 7.601 -4.939 -17.090 1.00 95.25 96 ALA A C 1
ATOM 729 O O . ALA A 1 96 ? 8.440 -5.8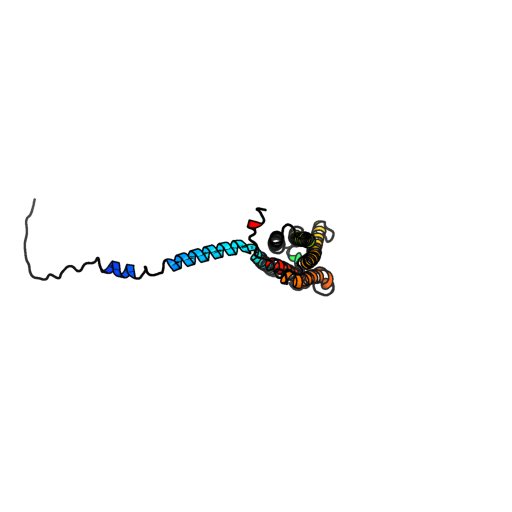32 -16.936 1.00 95.25 96 ALA A O 1
ATOM 730 N N . GLN A 1 97 ? 6.791 -4.926 -18.144 1.00 93.50 97 GLN A N 1
ATOM 731 C CA . GLN A 1 97 ? 6.887 -5.896 -19.224 1.00 93.50 97 GLN A CA 1
ATOM 732 C C . GLN A 1 97 ? 8.249 -5.797 -19.925 1.00 93.50 97 GLN A C 1
ATOM 734 O O . GLN A 1 97 ? 8.731 -4.710 -20.225 1.00 93.50 97 GLN A O 1
ATOM 739 N N . GLY A 1 98 ? 8.871 -6.952 -20.177 1.00 91.75 98 GLY A N 1
ATOM 740 C CA . GLY A 1 98 ? 10.202 -7.039 -20.787 1.00 91.75 98 GLY A CA 1
ATOM 741 C C . GLY A 1 98 ? 11.368 -6.970 -19.795 1.00 91.75 98 GLY A C 1
ATOM 742 O O . GLY A 1 98 ? 12.494 -7.258 -20.188 1.00 91.75 98 GLY A O 1
ATOM 743 N N . ILE A 1 99 ? 11.122 -6.670 -18.514 1.00 95.31 99 ILE A N 1
ATOM 744 C CA . ILE A 1 99 ? 12.177 -6.639 -17.495 1.00 95.31 99 ILE A CA 1
ATOM 745 C C . ILE A 1 99 ? 12.452 -8.052 -16.945 1.00 95.31 99 ILE A C 1
ATOM 747 O O . ILE A 1 99 ? 11.513 -8.755 -16.540 1.00 95.31 99 ILE A O 1
ATOM 751 N N . PRO A 1 100 ? 13.725 -8.500 -16.899 1.00 94.19 100 PRO A N 1
ATOM 752 C CA . PRO A 1 100 ? 14.091 -9.776 -16.293 1.00 94.19 100 PRO A CA 1
ATOM 753 C C . PRO A 1 100 ? 13.627 -9.863 -14.835 1.00 94.19 100 PRO A C 1
ATOM 755 O O . PRO A 1 100 ? 13.857 -8.961 -14.037 1.00 94.19 100 PRO A O 1
ATOM 758 N N . GLY A 1 101 ? 12.954 -10.958 -14.476 1.00 95.62 101 GLY A N 1
ATOM 759 C CA . GLY A 1 101 ? 12.452 -11.156 -13.113 1.00 95.62 101 GLY A CA 1
ATOM 760 C C . GLY A 1 101 ? 11.189 -10.361 -12.752 1.00 95.62 101 GLY A C 1
ATOM 761 O O . GLY A 1 101 ? 10.726 -10.485 -11.620 1.00 95.62 101 GLY A O 1
ATOM 762 N N . ALA A 1 102 ? 10.571 -9.630 -13.690 1.00 96.00 102 ALA A N 1
ATOM 763 C CA . ALA A 1 102 ? 9.401 -8.783 -13.425 1.00 96.00 102 ALA A CA 1
ATOM 764 C C . ALA A 1 102 ? 8.246 -9.496 -12.707 1.00 96.00 102 ALA A C 1
ATOM 766 O O . ALA A 1 102 ? 7.628 -8.938 -11.806 1.00 96.00 102 ALA A O 1
ATOM 767 N N . VAL A 1 103 ? 7.953 -10.751 -13.068 1.00 96.69 103 VAL A N 1
ATOM 768 C CA . VAL A 1 103 ? 6.895 -11.535 -12.404 1.00 96.69 103 VAL A CA 1
ATOM 769 C C . VAL A 1 103 ? 7.244 -11.789 -10.937 1.00 96.69 103 VAL A C 1
ATOM 771 O O . VAL A 1 103 ? 6.405 -11.594 -10.061 1.00 96.69 103 VAL A O 1
ATOM 774 N N . ALA A 1 104 ? 8.485 -12.185 -10.655 1.00 97.50 104 ALA A N 1
ATOM 775 C CA . ALA A 1 104 ? 8.937 -12.447 -9.295 1.00 97.50 104 ALA A CA 1
ATOM 776 C C . ALA A 1 104 ? 8.979 -11.156 -8.460 1.00 97.50 104 ALA A C 1
ATOM 778 O O . ALA A 1 104 ? 8.552 -11.169 -7.301 1.00 97.50 104 ALA A O 1
ATOM 779 N N . PHE A 1 105 ? 9.395 -10.033 -9.058 1.00 98.06 105 PHE A N 1
ATOM 780 C CA . PHE A 1 105 ? 9.292 -8.723 -8.422 1.00 98.06 105 PHE A CA 1
ATOM 781 C C . PHE A 1 105 ? 7.836 -8.358 -8.132 1.00 98.06 105 PHE A C 1
ATOM 783 O O . PHE A 1 105 ? 7.519 -8.008 -7.006 1.00 98.06 105 PHE A O 1
ATOM 790 N N . ASN A 1 106 ? 6.915 -8.501 -9.084 1.00 97.88 106 ASN A N 1
ATOM 791 C CA . ASN A 1 106 ? 5.511 -8.159 -8.852 1.00 97.88 106 ASN A CA 1
ATOM 792 C C . ASN A 1 106 ? 4.863 -9.007 -7.757 1.00 97.88 106 ASN A C 1
ATOM 794 O O . ASN A 1 106 ? 4.099 -8.492 -6.937 1.00 97.88 106 ASN A O 1
ATOM 798 N N . LEU A 1 107 ? 5.201 -10.295 -7.692 1.00 98.25 107 LEU A N 1
ATOM 799 C CA . LEU A 1 107 ? 4.731 -11.169 -6.623 1.00 98.25 107 LEU A CA 1
ATOM 800 C C . LEU A 1 107 ? 5.269 -10.727 -5.256 1.00 98.25 107 LEU A C 1
ATOM 802 O O . LEU A 1 107 ? 4.498 -10.583 -4.310 1.00 98.25 107 LEU A O 1
ATOM 806 N N . SER A 1 108 ? 6.575 -10.486 -5.148 1.00 97.75 108 SER A N 1
ATOM 807 C CA . SER A 1 108 ? 7.241 -10.181 -3.872 1.00 97.75 108 SER A CA 1
ATOM 808 C C . SER A 1 108 ? 7.134 -8.716 -3.428 1.00 97.75 108 SER A C 1
ATOM 810 O O . SER A 1 108 ? 7.094 -8.443 -2.231 1.00 97.75 108 SER A O 1
ATOM 812 N N . GLY A 1 109 ? 7.049 -7.787 -4.375 1.00 96.88 109 GLY A N 1
ATOM 813 C CA . GLY A 1 109 ? 7.030 -6.337 -4.193 1.00 96.88 109 GLY A CA 1
ATOM 814 C C . GLY A 1 109 ? 5.641 -5.702 -4.271 1.00 96.88 109 GLY A C 1
ATOM 815 O O . GLY A 1 109 ? 5.466 -4.601 -3.767 1.00 96.88 109 GLY A O 1
ATOM 816 N N . PHE A 1 110 ? 4.623 -6.371 -4.820 1.00 98.06 110 PHE A N 1
ATOM 817 C CA . PHE A 1 110 ? 3.256 -5.829 -4.844 1.00 98.06 110 PHE A CA 1
ATOM 818 C C . PHE A 1 110 ? 2.227 -6.799 -4.266 1.00 98.06 110 PHE A C 1
ATOM 820 O O . PHE A 1 110 ? 1.578 -6.491 -3.264 1.00 98.06 110 PHE A O 1
ATOM 827 N N . VAL A 1 111 ? 2.111 -8.000 -4.836 1.00 98.62 111 VAL A N 1
ATOM 828 C CA . VAL A 1 111 ? 1.038 -8.947 -4.492 1.00 98.62 111 VAL A CA 1
ATOM 829 C C . VAL A 1 111 ? 1.136 -9.424 -3.042 1.00 98.62 111 VAL A C 1
ATOM 831 O O . VAL A 1 111 ? 0.174 -9.287 -2.288 1.00 98.62 111 VAL A O 1
ATOM 834 N N . LEU A 1 112 ? 2.283 -9.961 -2.616 1.00 98.50 112 LEU A N 1
ATOM 835 C CA . LEU A 1 112 ? 2.448 -10.494 -1.259 1.00 98.50 112 LEU A CA 1
ATOM 836 C C . LEU A 1 112 ? 2.387 -9.400 -0.175 1.00 98.50 112 LEU A C 1
ATOM 838 O O . LEU A 1 112 ? 1.633 -9.585 0.787 1.00 98.50 112 LEU A O 1
ATOM 842 N N . PRO A 1 113 ? 3.085 -8.250 -0.298 1.00 98.69 113 PRO A N 1
ATOM 843 C CA . PRO A 1 113 ? 2.943 -7.158 0.665 1.00 98.69 113 PRO A CA 1
ATOM 844 C C . PRO A 1 113 ? 1.506 -6.628 0.728 1.00 98.69 113 PRO A C 1
ATOM 846 O O . PRO A 1 113 ? 0.965 -6.441 1.819 1.00 98.69 113 PRO A O 1
ATOM 849 N N . GLY A 1 114 ? 0.853 -6.464 -0.428 1.00 98.50 114 GLY A N 1
ATOM 850 C CA . GLY A 1 114 ? -0.543 -6.044 -0.516 1.00 98.50 114 GLY A CA 1
ATOM 851 C C . GLY A 1 114 ? -1.491 -7.018 0.181 1.00 98.50 114 GLY A C 1
ATOM 852 O O . GLY A 1 114 ? -2.323 -6.590 0.978 1.00 98.50 114 GLY A O 1
ATOM 853 N N . ALA A 1 115 ? -1.320 -8.326 -0.027 1.00 98.62 115 ALA A N 1
ATOM 854 C CA . ALA A 1 115 ? -2.117 -9.364 0.626 1.00 98.62 115 ALA A CA 1
ATOM 855 C C . ALA A 1 115 ? -1.932 -9.378 2.155 1.00 98.62 115 ALA A C 1
ATOM 857 O O . ALA A 1 115 ? -2.903 -9.518 2.902 1.00 98.62 115 ALA A O 1
ATOM 858 N N . LEU A 1 116 ? -0.706 -9.176 2.643 1.00 98.56 116 LEU A N 1
ATOM 859 C CA . LEU A 1 116 ? -0.432 -9.049 4.077 1.00 98.56 116 LEU A CA 1
ATOM 860 C C . LEU A 1 116 ? -1.114 -7.809 4.677 1.00 98.56 116 LEU A C 1
ATOM 862 O O . LEU A 1 116 ? -1.725 -7.895 5.744 1.00 98.56 116 LEU A O 1
ATOM 866 N N . CYS A 1 117 ? -1.078 -6.670 3.985 1.00 98.56 117 CYS A N 1
ATOM 867 C CA . CYS A 1 117 ? -1.811 -5.471 4.396 1.00 98.56 117 CYS A CA 1
ATOM 868 C C . CYS A 1 117 ? -3.338 -5.658 4.302 1.00 98.56 117 CYS A C 1
ATOM 870 O O . CYS A 1 117 ? -4.070 -5.180 5.172 1.00 98.56 117 CYS A O 1
ATOM 872 N N . ALA A 1 118 ? -3.835 -6.418 3.323 1.00 98.56 118 ALA A N 1
ATOM 873 C CA . ALA A 1 118 ? -5.248 -6.779 3.211 1.00 98.56 118 ALA A CA 1
ATOM 874 C C . ALA A 1 118 ? -5.708 -7.603 4.422 1.00 98.56 118 ALA A C 1
ATOM 876 O O . ALA A 1 118 ? -6.772 -7.356 4.994 1.00 98.56 118 ALA A O 1
ATOM 877 N N . ALA A 1 119 ? -4.860 -8.521 4.888 1.00 97.19 119 ALA A N 1
ATOM 878 C CA . ALA A 1 119 ? -5.096 -9.295 6.098 1.00 97.19 119 ALA A CA 1
ATOM 879 C C . ALA A 1 119 ? -5.221 -8.393 7.346 1.00 97.19 119 ALA A C 1
ATOM 881 O O . ALA A 1 119 ? -6.066 -8.634 8.215 1.00 97.19 119 ALA A O 1
ATOM 882 N N . VAL A 1 120 ? -4.453 -7.296 7.406 1.00 96.94 120 VAL A N 1
ATOM 883 C CA . VAL A 1 120 ? -4.602 -6.257 8.440 1.00 96.94 120 VAL A CA 1
ATOM 884 C C . VAL A 1 120 ? -5.914 -5.494 8.308 1.00 96.94 120 VAL A C 1
ATOM 886 O O . VAL A 1 120 ? -6.565 -5.265 9.326 1.00 96.94 120 VAL A O 1
ATOM 889 N N . ALA A 1 121 ? -6.340 -5.130 7.098 1.00 97.25 121 ALA A N 1
ATOM 890 C CA . ALA A 1 121 ? -7.627 -4.466 6.880 1.00 97.25 121 ALA A CA 1
ATOM 891 C C . ALA A 1 121 ? -8.812 -5.353 7.313 1.00 97.25 121 ALA A C 1
ATOM 893 O O . ALA A 1 121 ? -9.742 -4.886 7.978 1.00 97.25 121 ALA A O 1
ATOM 894 N N . VAL A 1 122 ? -8.746 -6.661 7.044 1.00 95.50 122 VAL A N 1
ATOM 895 C CA . VAL A 1 122 ? -9.726 -7.637 7.548 1.00 95.50 122 VAL A CA 1
ATOM 896 C C . VAL A 1 122 ? -9.682 -7.708 9.078 1.00 95.50 122 VAL A C 1
ATOM 898 O O . VAL A 1 122 ? -10.717 -7.585 9.739 1.00 95.50 122 VAL A O 1
ATOM 901 N N . ALA A 1 123 ? -8.493 -7.824 9.676 1.00 93.38 123 ALA A N 1
ATOM 902 C CA . ALA A 1 123 ? -8.342 -7.838 11.131 1.00 93.38 123 ALA A CA 1
ATOM 903 C C . ALA A 1 123 ? -8.818 -6.528 11.788 1.00 93.38 123 ALA A C 1
ATOM 905 O O . ALA A 1 123 ? -9.373 -6.549 12.887 1.00 93.38 123 ALA A O 1
ATOM 906 N N . LEU A 1 124 ? -8.635 -5.376 11.138 1.00 94.44 124 LEU A N 1
ATOM 907 C CA . LEU A 1 124 ? -9.209 -4.095 11.549 1.00 94.44 124 LEU A CA 1
ATOM 908 C C . LEU A 1 124 ? -10.737 -4.195 11.583 1.00 94.44 124 LEU A C 1
ATOM 910 O O . LEU A 1 124 ? -11.339 -3.934 12.625 1.00 94.44 124 LEU A O 1
ATOM 914 N N . ARG A 1 125 ? -11.363 -4.632 10.481 1.00 93.50 125 ARG A N 1
ATOM 915 C CA . ARG A 1 125 ? -12.823 -4.746 10.372 1.00 93.50 125 ARG A CA 1
ATOM 916 C C . ARG A 1 125 ? -13.427 -5.649 11.447 1.00 93.50 125 ARG A C 1
ATOM 918 O O . ARG A 1 125 ? -14.479 -5.301 11.986 1.00 93.50 125 ARG A O 1
ATOM 925 N N . LEU A 1 126 ? -12.769 -6.765 11.760 1.00 90.62 126 LEU A N 1
ATOM 926 C CA . LEU A 1 126 ? -13.212 -7.739 12.766 1.00 90.62 126 LEU A CA 1
ATOM 927 C C . LEU A 1 126 ? -13.052 -7.246 14.215 1.00 90.62 126 LEU A C 1
ATOM 929 O O . LEU A 1 126 ? -13.717 -7.754 15.119 1.00 90.62 126 LEU A O 1
ATOM 933 N N . ARG A 1 127 ? -12.175 -6.263 14.456 1.00 90.94 127 ARG A N 1
ATOM 934 C CA . ARG A 1 127 ? -11.993 -5.636 15.778 1.00 90.94 127 ARG A CA 1
ATOM 935 C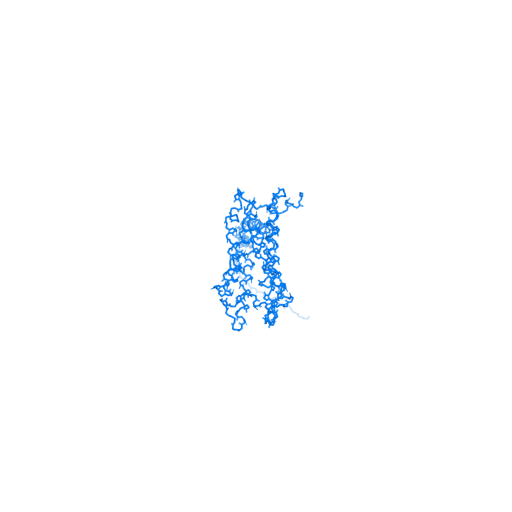 C . ARG A 1 127 ? -12.990 -4.508 16.043 1.00 90.94 127 ARG A C 1
ATOM 937 O O . ARG A 1 127 ? -13.203 -4.152 17.204 1.00 90.94 127 ARG A O 1
ATOM 944 N N . LEU A 1 128 ? -13.628 -3.972 15.002 1.00 90.06 128 LEU A N 1
ATOM 945 C CA . LEU A 1 128 ? -14.712 -3.001 15.145 1.00 90.06 128 LEU A CA 1
ATOM 946 C C . LEU A 1 128 ? -15.995 -3.679 15.674 1.00 90.06 128 LEU A C 1
ATOM 948 O O . LEU A 1 128 ? -16.290 -4.806 15.280 1.00 90.06 128 LEU A O 1
ATOM 952 N N . PRO A 1 129 ? -16.787 -3.016 16.541 1.00 83.19 129 PRO A N 1
ATOM 953 C CA . PRO A 1 129 ? -18.104 -3.517 16.950 1.00 83.19 129 PRO A CA 1
ATOM 954 C C . PRO A 1 129 ? -19.038 -3.767 15.752 1.00 83.19 129 PRO A C 1
ATOM 956 O O . PRO A 1 129 ? -18.980 -3.030 14.765 1.00 83.19 129 PRO A O 1
ATOM 959 N N . LEU A 1 130 ? -19.935 -4.757 15.853 1.00 75.62 130 LEU A N 1
ATOM 960 C CA . LEU A 1 130 ? -20.909 -5.080 14.796 1.00 75.62 130 LEU A CA 1
ATOM 961 C C . LEU A 1 130 ? -21.832 -3.890 14.483 1.00 75.62 130 LEU A C 1
ATOM 963 O O . LEU A 1 130 ? -21.960 -3.506 13.322 1.00 75.62 130 LEU A O 1
ATOM 967 N N . HIS A 1 131 ? -22.355 -3.225 15.518 1.00 79.31 131 HIS A N 1
ATOM 968 C CA . HIS A 1 131 ? -23.220 -2.038 15.408 1.00 79.31 131 HIS A CA 1
ATOM 969 C C . HIS A 1 131 ? -22.445 -0.721 15.292 1.00 79.31 131 HIS A C 1
ATOM 971 O O . HIS A 1 131 ? -22.882 0.331 15.754 1.00 79.31 131 HIS A O 1
ATOM 977 N N . THR A 1 132 ? -21.246 -0.756 14.714 1.00 84.50 132 THR A N 1
ATOM 978 C CA . THR A 1 132 ? -20.492 0.475 14.524 1.00 84.50 132 THR A CA 1
ATOM 979 C C . THR A 1 132 ? -21.137 1.372 13.463 1.00 84.50 132 THR A C 1
ATOM 981 O O . THR A 1 132 ? -21.604 0.893 12.429 1.00 84.50 132 THR A O 1
ATOM 984 N N . GLY A 1 133 ? -21.092 2.690 13.683 1.00 91.38 133 GLY A N 1
ATOM 985 C CA . GLY A 1 133 ? -21.579 3.679 12.721 1.00 91.38 133 GLY A CA 1
ATOM 986 C C . GLY A 1 133 ? -20.929 3.544 11.338 1.00 91.38 133 GLY A C 1
ATOM 987 O O . GLY A 1 133 ? -19.794 3.065 11.209 1.00 91.38 133 GLY A O 1
ATOM 988 N N . TRP A 1 134 ? -21.651 3.995 10.309 1.00 95.50 134 TRP A N 1
ATOM 989 C CA . TRP A 1 134 ? -21.321 3.806 8.890 1.00 95.50 134 TRP A CA 1
ATOM 990 C C . TRP A 1 134 ? -19.883 4.203 8.533 1.00 95.50 134 TRP A C 1
ATOM 992 O O . TRP A 1 134 ? -19.212 3.471 7.808 1.00 95.50 134 TRP A O 1
ATOM 1002 N N . ARG A 1 135 ? -19.365 5.291 9.122 1.00 96.75 135 ARG A N 1
ATOM 1003 C CA . ARG A 1 135 ? -18.003 5.795 8.873 1.00 96.75 135 ARG A CA 1
ATOM 1004 C C . ARG A 1 135 ? -16.939 4.725 9.105 1.00 96.75 135 ARG A C 1
ATOM 1006 O O . ARG A 1 135 ? -16.058 4.545 8.273 1.00 96.75 135 ARG A O 1
ATOM 1013 N N . ARG A 1 136 ? -17.042 3.963 10.203 1.00 95.56 136 ARG A N 1
ATOM 1014 C CA . ARG A 1 136 ? -16.055 2.917 10.527 1.00 95.56 136 ARG A CA 1
ATOM 1015 C C . ARG A 1 136 ? -16.163 1.724 9.577 1.00 95.56 136 ARG A C 1
ATOM 1017 O O . ARG A 1 136 ? -15.149 1.125 9.238 1.00 95.56 136 ARG A O 1
ATOM 1024 N N . ARG A 1 137 ? -17.386 1.390 9.144 1.00 95.12 137 ARG A N 1
ATOM 1025 C CA . ARG A 1 137 ? -17.653 0.284 8.208 1.00 95.12 137 ARG A CA 1
ATOM 1026 C C . ARG A 1 137 ? -17.071 0.586 6.832 1.00 95.12 137 ARG A C 1
ATOM 1028 O O . ARG A 1 137 ? -16.264 -0.199 6.346 1.00 95.12 137 ARG A O 1
ATOM 1035 N N . ILE A 1 138 ? -17.435 1.738 6.268 1.00 97.81 138 ILE A N 1
ATOM 1036 C CA . ILE A 1 138 ? -16.955 2.177 4.954 1.00 97.81 138 ILE A CA 1
ATOM 1037 C C . ILE A 1 138 ? -15.445 2.414 5.008 1.00 97.81 138 ILE A C 1
ATOM 1039 O O . ILE A 1 138 ? -14.725 1.915 4.155 1.00 97.81 138 ILE A O 1
ATOM 1043 N N . GLY A 1 139 ? -14.932 3.070 6.054 1.00 98.06 139 GLY A N 1
ATOM 1044 C CA . GLY A 1 139 ? -13.494 3.278 6.218 1.00 98.06 139 GLY A CA 1
ATOM 1045 C C . GLY A 1 139 ? -12.693 1.969 6.213 1.00 98.06 139 GLY A C 1
ATOM 1046 O O . GLY A 1 139 ? -11.685 1.874 5.517 1.00 98.06 139 GLY A O 1
ATOM 1047 N N . ALA A 1 140 ? -13.161 0.927 6.907 1.00 97.38 140 ALA A N 1
ATOM 1048 C CA . ALA A 1 140 ? -12.508 -0.385 6.889 1.00 97.38 140 ALA A CA 1
ATOM 1049 C C . ALA A 1 140 ? -12.578 -1.072 5.509 1.00 97.38 140 ALA A C 1
ATOM 1051 O O . ALA A 1 140 ? -11.600 -1.682 5.083 1.00 97.38 140 ALA A O 1
ATOM 1052 N N . GLN A 1 141 ? -13.702 -0.953 4.793 1.00 98.12 141 GLN A N 1
ATOM 1053 C CA . GLN A 1 141 ? -13.842 -1.474 3.425 1.00 98.12 141 GLN A CA 1
ATOM 1054 C C . GLN A 1 141 ? -12.921 -0.747 2.439 1.00 98.12 141 GLN A C 1
ATOM 1056 O O . GLN A 1 141 ? -12.262 -1.395 1.633 1.00 98.12 141 GLN A O 1
ATOM 1061 N N . LEU A 1 142 ? -12.815 0.579 2.537 1.00 98.69 142 LEU A N 1
ATOM 1062 C CA . LEU A 1 142 ? -11.913 1.374 1.705 1.00 98.69 142 LEU A CA 1
ATOM 1063 C C . LEU A 1 142 ? -10.438 1.071 1.999 1.00 98.69 142 LEU A C 1
ATOM 1065 O O . LEU A 1 142 ? -9.631 1.065 1.078 1.00 98.69 142 LEU A O 1
ATOM 1069 N N . MET A 1 143 ? -10.076 0.747 3.248 1.00 98.62 143 MET A N 1
ATOM 1070 C CA . MET A 1 143 ? -8.717 0.282 3.555 1.00 98.62 143 MET A CA 1
ATOM 1071 C C . MET A 1 143 ? -8.419 -1.030 2.825 1.00 98.62 143 MET A C 1
ATOM 1073 O O . MET A 1 143 ? -7.355 -1.189 2.234 1.00 98.62 143 MET A O 1
ATOM 1077 N N . PHE A 1 144 ? -9.370 -1.964 2.848 1.00 98.69 144 PHE A N 1
ATOM 1078 C CA . PHE A 1 144 ? -9.240 -3.221 2.124 1.00 98.69 144 PHE A CA 1
ATOM 1079 C C . PHE A 1 144 ? -9.14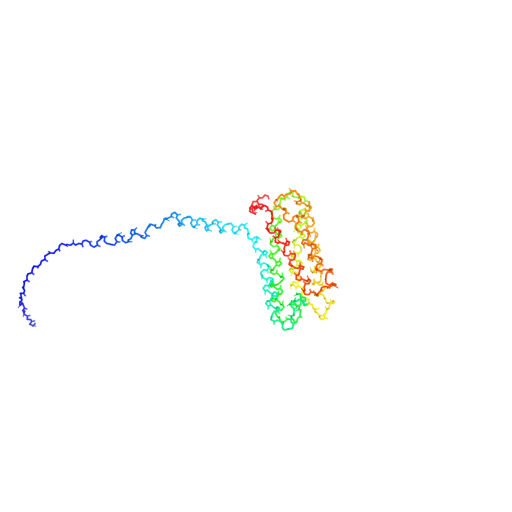4 -2.985 0.608 1.00 98.69 144 PHE A C 1
ATOM 1081 O O . PHE A 1 144 ? -8.243 -3.522 -0.030 1.00 98.69 144 PHE A O 1
ATOM 1088 N N . LEU A 1 145 ? -9.976 -2.111 0.037 1.00 98.62 145 LEU A N 1
ATOM 1089 C CA . LEU A 1 145 ? -9.882 -1.738 -1.380 1.00 98.62 145 LEU A CA 1
ATOM 1090 C C . LEU A 1 145 ? -8.533 -1.104 -1.739 1.00 98.62 145 LEU A C 1
ATOM 1092 O O . LEU A 1 145 ? -7.974 -1.444 -2.776 1.00 98.62 145 LEU A O 1
ATOM 1096 N N . SER A 1 146 ? -7.961 -0.273 -0.865 1.00 98.69 146 SER A N 1
ATOM 1097 C CA . SER A 1 146 ? -6.613 0.273 -1.061 1.00 98.69 146 SER A CA 1
ATOM 1098 C C . SER A 1 146 ? -5.576 -0.844 -1.172 1.00 98.69 146 SER A C 1
ATOM 1100 O O . SER A 1 146 ? -4.763 -0.857 -2.094 1.00 98.69 146 SER A O 1
ATOM 1102 N N . THR A 1 147 ? -5.647 -1.839 -0.284 1.00 98.69 147 THR A N 1
ATOM 1103 C CA . THR A 1 147 ? -4.730 -2.989 -0.311 1.00 98.69 147 THR A CA 1
ATOM 1104 C C . THR A 1 147 ? -4.907 -3.840 -1.568 1.00 98.69 147 THR A C 1
ATOM 1106 O O . THR A 1 147 ? -3.920 -4.327 -2.112 1.00 98.69 147 THR A O 1
ATOM 1109 N N . LEU A 1 14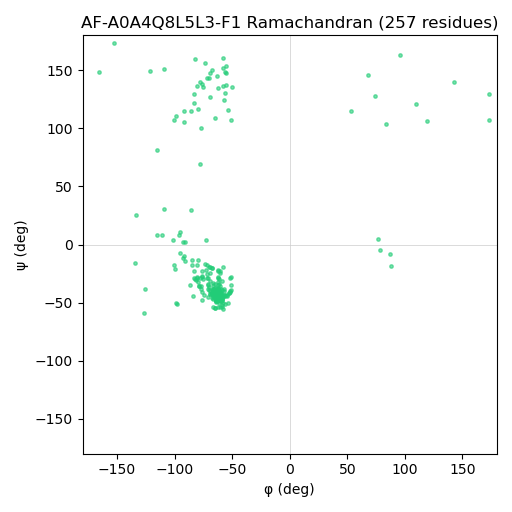8 ? -6.136 -3.955 -2.084 1.00 98.56 148 LEU A N 1
ATOM 1110 C CA . LEU A 1 148 ? -6.404 -4.617 -3.359 1.00 98.56 148 LEU A CA 1
ATOM 1111 C C . LEU A 1 148 ? -5.878 -3.816 -4.551 1.00 98.56 148 LEU A C 1
ATOM 1113 O O . LEU A 1 148 ? -5.356 -4.425 -5.475 1.00 98.56 148 LEU A O 1
ATOM 1117 N N . GLY A 1 149 ? -5.947 -2.482 -4.519 1.00 98.31 149 GLY A N 1
ATOM 1118 C CA . GLY A 1 149 ? -5.286 -1.629 -5.509 1.00 98.31 149 GLY A CA 1
ATOM 1119 C C . GLY A 1 149 ? -3.782 -1.906 -5.566 1.00 98.31 149 GLY A C 1
ATOM 1120 O O . GLY A 1 149 ? -3.227 -2.101 -6.642 1.00 98.31 149 GLY A O 1
ATOM 1121 N N . PHE A 1 150 ? -3.139 -2.054 -4.404 1.00 98.38 150 PHE A N 1
ATOM 1122 C CA . PHE A 1 150 ? -1.721 -2.411 -4.331 1.00 98.38 150 PHE A CA 1
ATOM 1123 C C . PHE A 1 150 ? -1.414 -3.802 -4.902 1.00 98.38 150 PHE A C 1
ATOM 1125 O O . PHE A 1 150 ? -0.466 -3.959 -5.667 1.00 98.38 150 PHE A O 1
ATOM 1132 N N . VAL A 1 151 ? -2.245 -4.805 -4.596 1.00 98.62 151 VAL A N 1
ATOM 1133 C CA . VAL A 1 151 ? -2.142 -6.144 -5.204 1.00 98.62 151 VAL A CA 1
ATOM 1134 C C . VAL A 1 151 ? -2.324 -6.073 -6.722 1.00 98.62 151 VAL A C 1
ATOM 1136 O O . VAL A 1 151 ? -1.549 -6.670 -7.468 1.00 98.62 151 VAL A O 1
ATOM 1139 N N . ALA A 1 152 ? -3.323 -5.323 -7.182 1.00 97.88 152 ALA A N 1
ATOM 1140 C CA . ALA A 1 152 ? -3.662 -5.184 -8.590 1.00 97.88 152 ALA A CA 1
ATOM 1141 C C . ALA A 1 152 ? -2.529 -4.546 -9.406 1.00 97.88 152 ALA A C 1
ATOM 1143 O O . ALA A 1 152 ? -2.325 -4.954 -10.544 1.00 97.88 152 ALA A O 1
ATOM 1144 N N . MET A 1 153 ? -1.730 -3.641 -8.827 1.00 97.12 153 MET A N 1
ATOM 1145 C CA . MET A 1 153 ? -0.526 -3.111 -9.488 1.00 97.12 153 MET A CA 1
ATOM 1146 C C . MET A 1 153 ? 0.516 -4.193 -9.811 1.00 97.12 153 MET A C 1
ATOM 1148 O O . MET A 1 153 ? 1.236 -4.065 -10.795 1.00 97.12 153 MET A O 1
ATOM 1152 N N . GLY A 1 154 ? 0.589 -5.269 -9.020 1.00 95.94 154 GLY A N 1
ATOM 1153 C CA . GLY A 1 154 ? 1.443 -6.421 -9.325 1.00 95.94 154 GLY A CA 1
ATOM 1154 C C . GLY A 1 154 ? 0.834 -7.382 -10.351 1.00 95.94 154 GLY A C 1
ATOM 1155 O O . GLY A 1 154 ? 1.561 -8.059 -11.076 1.00 95.94 154 GLY A O 1
ATOM 1156 N N . VAL A 1 155 ? -0.497 -7.453 -10.420 1.00 96.75 155 VAL A N 1
ATOM 1157 C CA . VAL A 1 155 ? -1.216 -8.304 -11.384 1.00 96.75 155 VAL A CA 1
ATOM 1158 C C . VAL A 1 155 ? -1.191 -7.681 -12.780 1.00 96.75 155 VAL A C 1
ATOM 1160 O O . VAL A 1 155 ? -0.874 -8.360 -13.757 1.00 96.75 155 VAL A O 1
ATOM 1163 N N . PHE A 1 156 ? -1.500 -6.388 -12.873 1.00 94.81 156 PHE A N 1
ATOM 1164 C CA . PHE A 1 156 ? -1.513 -5.633 -14.121 1.00 94.81 156 PHE A CA 1
ATOM 1165 C C . PHE A 1 156 ? -0.152 -4.989 -14.332 1.00 94.81 156 PHE A C 1
ATOM 1167 O O . PHE A 1 156 ? 0.212 -4.034 -13.650 1.00 94.81 156 PHE A O 1
ATOM 1174 N N . ARG A 1 157 ? 0.627 -5.545 -15.259 1.00 89.81 157 ARG A N 1
ATOM 1175 C CA . ARG A 1 157 ? 2.000 -5.096 -15.501 1.00 89.81 157 ARG A CA 1
ATOM 1176 C C . ARG A 1 157 ? 2.014 -3.8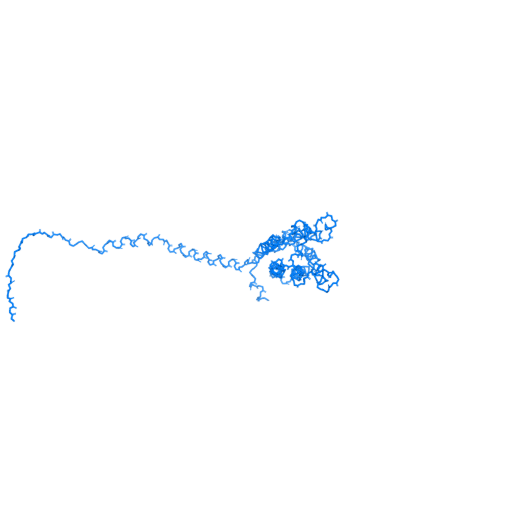11 -16.311 1.00 89.81 157 ARG A C 1
ATOM 1178 O O . ARG A 1 157 ? 1.270 -3.673 -17.277 1.00 89.81 157 ARG A O 1
ATOM 1185 N N . LEU A 1 158 ? 2.914 -2.910 -15.944 1.00 90.94 158 LEU A N 1
ATOM 1186 C CA . LEU A 1 158 ? 3.193 -1.717 -16.727 1.00 90.94 158 LEU A CA 1
ATOM 1187 C C . LEU A 1 158 ? 3.889 -2.109 -18.038 1.00 90.94 158 LEU A C 1
ATOM 1189 O O . LEU A 1 158 ? 4.911 -2.797 -18.004 1.00 90.94 158 LEU A O 1
ATOM 1193 N N . ASP A 1 159 ? 3.361 -1.660 -19.175 1.00 91.00 159 ASP A N 1
ATOM 1194 C CA . ASP A 1 159 ? 4.047 -1.727 -20.467 1.00 91.00 159 ASP A CA 1
ATOM 1195 C C . ASP A 1 159 ? 4.648 -0.342 -20.773 1.00 91.00 159 ASP A C 1
ATOM 1197 O O . ASP A 1 159 ? 3.901 0.592 -21.084 1.00 91.00 159 ASP A O 1
ATOM 1201 N N . PRO A 1 160 ? 5.982 -0.180 -20.671 1.00 87.00 160 PRO A N 1
ATOM 1202 C CA . PRO A 1 160 ? 6.635 1.106 -20.890 1.00 87.00 160 PRO A CA 1
ATOM 1203 C C . PRO A 1 160 ? 6.650 1.519 -22.369 1.00 87.00 160 PRO A C 1
ATOM 1205 O O . PRO A 1 160 ? 6.853 2.693 -22.663 1.00 87.00 160 PRO A O 1
ATOM 1208 N N . VAL A 1 161 ? 6.423 0.584 -23.300 1.00 90.06 161 VAL A N 1
ATOM 1209 C CA . VAL A 1 161 ? 6.367 0.860 -24.743 1.00 90.06 161 VAL A CA 1
ATOM 1210 C C . VAL A 1 161 ? 4.957 1.287 -25.153 1.00 90.06 161 VAL A C 1
ATOM 1212 O O . VAL A 1 161 ? 4.792 2.139 -26.023 1.00 90.06 161 VAL A O 1
ATOM 1215 N N . ARG A 1 162 ? 3.923 0.717 -24.521 1.00 88.81 162 ARG A N 1
ATOM 1216 C CA . ARG A 1 162 ? 2.512 1.013 -24.815 1.00 88.81 162 ARG A CA 1
ATOM 1217 C C . ARG A 1 162 ? 1.823 1.665 -23.624 1.00 88.81 162 ARG A C 1
ATOM 1219 O O . ARG A 1 162 ? 1.061 1.028 -22.893 1.00 88.81 162 ARG A O 1
ATOM 1226 N N . LEU A 1 163 ? 2.025 2.971 -23.478 1.00 86.56 163 LEU A N 1
ATOM 1227 C CA . LEU A 1 163 ? 1.447 3.751 -22.378 1.00 86.56 163 LEU A CA 1
ATOM 1228 C C . LEU A 1 163 ? -0.092 3.776 -22.391 1.00 86.56 163 LEU A C 1
ATOM 1230 O O . LEU A 1 163 ? -0.718 3.834 -21.340 1.00 86.56 163 LEU A O 1
ATOM 1234 N N . GLN A 1 164 ? -0.713 3.669 -23.567 1.00 88.81 164 GLN A N 1
ATOM 1235 C CA . GLN A 1 164 ? -2.170 3.578 -23.731 1.00 88.81 164 GLN A CA 1
ATOM 1236 C C . GLN A 1 164 ? -2.668 2.129 -23.869 1.00 88.81 164 GLN A C 1
ATOM 1238 O O . GLN A 1 164 ? -3.834 1.893 -24.182 1.00 88.81 164 GLN A O 1
ATOM 1243 N N . GLY A 1 165 ? -1.797 1.138 -23.660 1.00 90.50 165 GLY A N 1
ATOM 1244 C CA . GLY A 1 165 ? -2.181 -0.268 -23.677 1.00 90.50 165 GLY A CA 1
ATOM 1245 C C . GLY A 1 165 ? -3.097 -0.623 -22.504 1.00 90.50 165 GLY A C 1
ATOM 1246 O O . GLY A 1 165 ? -2.978 -0.070 -21.411 1.00 90.50 165 GLY A O 1
ATOM 1247 N N . THR A 1 166 ? -3.985 -1.602 -22.699 1.00 92.75 166 THR A N 1
ATOM 1248 C CA . THR A 1 166 ? -4.955 -2.039 -21.679 1.00 92.75 166 THR A CA 1
ATOM 1249 C C . THR A 1 166 ? -4.297 -2.386 -20.341 1.00 92.75 166 THR A C 1
ATOM 1251 O O . THR A 1 166 ? -4.810 -2.005 -19.295 1.00 92.75 166 THR A O 1
ATOM 1254 N N . GLN A 1 167 ? -3.146 -3.068 -20.353 1.00 91.12 167 GLN A N 1
ATOM 1255 C CA . GLN A 1 167 ? -2.425 -3.437 -19.127 1.00 91.12 167 GLN A CA 1
ATOM 1256 C C . GLN A 1 167 ? -1.900 -2.210 -18.371 1.00 91.12 167 GLN A C 1
ATOM 1258 O O . GLN A 1 167 ? -2.093 -2.112 -17.161 1.00 91.12 167 GLN A O 1
ATOM 1263 N N . THR A 1 168 ? -1.333 -1.232 -19.082 1.00 93.00 168 THR A N 1
ATOM 1264 C CA . THR A 1 168 ? -0.876 0.032 -18.492 1.00 93.00 168 THR A CA 1
ATOM 1265 C C . THR A 1 168 ? -2.034 0.841 -17.912 1.00 93.00 168 THR A C 1
ATOM 1267 O O . THR A 1 168 ? -1.919 1.359 -16.804 1.00 93.00 168 THR A O 1
ATOM 1270 N N . LEU A 1 169 ? -3.183 0.892 -18.592 1.00 95.56 169 LEU A N 1
ATOM 1271 C CA . LEU A 1 169 ? -4.378 1.564 -18.070 1.00 95.56 169 LEU A CA 1
ATOM 1272 C C . LEU A 1 169 ? -4.938 0.870 -16.820 1.00 95.56 169 LEU A C 1
ATOM 1274 O O . LEU A 1 169 ? -5.334 1.543 -15.867 1.00 95.56 169 LEU A O 1
ATOM 1278 N N . LEU A 1 170 ? -4.939 -0.466 -16.785 1.00 96.12 170 LEU A N 1
ATOM 1279 C CA . LEU A 1 170 ? -5.335 -1.230 -15.598 1.00 96.12 170 LEU A CA 1
ATOM 1280 C C . LEU A 1 170 ? -4.358 -1.012 -14.437 1.00 96.12 170 LEU A C 1
ATOM 1282 O O . LEU A 1 170 ? -4.799 -0.816 -13.306 1.00 96.12 170 LEU A O 1
ATOM 1286 N N . HIS A 1 171 ? -3.052 -0.966 -14.710 1.00 95.94 171 HIS A N 1
ATOM 1287 C CA . HIS A 1 171 ? -2.033 -0.619 -13.719 1.00 95.94 171 HIS A CA 1
ATOM 1288 C C . HIS A 1 171 ? -2.242 0.801 -13.171 1.00 95.94 171 HIS A C 1
ATOM 1290 O O . HIS A 1 171 ? -2.275 0.998 -11.958 1.00 95.94 171 HIS A O 1
ATOM 1296 N N . ALA A 1 172 ? -2.460 1.789 -14.044 1.00 95.31 172 ALA A N 1
ATOM 1297 C CA . ALA A 1 172 ? -2.742 3.169 -13.651 1.00 95.31 172 ALA A CA 1
ATOM 1298 C C . ALA A 1 172 ? -4.048 3.285 -12.843 1.00 95.31 172 ALA A C 1
ATOM 1300 O O . ALA A 1 172 ? -4.121 4.031 -11.867 1.00 95.31 172 ALA A O 1
ATOM 1301 N N . THR A 1 173 ? -5.067 2.500 -13.195 1.00 97.12 173 THR A N 1
ATOM 1302 C CA . THR A 1 173 ? -6.324 2.423 -12.436 1.00 97.12 173 THR A CA 1
ATOM 1303 C C . THR A 1 173 ? -6.097 1.801 -11.059 1.00 97.12 173 THR A C 1
ATOM 1305 O O . THR A 1 173 ? -6.622 2.304 -10.067 1.00 97.12 173 THR A O 1
ATOM 1308 N N . ALA A 1 174 ? -5.282 0.747 -10.965 1.00 97.94 174 ALA A N 1
ATOM 1309 C CA . ALA A 1 174 ? -4.895 0.132 -9.699 1.00 97.94 174 ALA A CA 1
ATOM 1310 C C . ALA A 1 174 ? -4.109 1.109 -8.805 1.00 97.94 174 ALA A C 1
ATOM 1312 O O . ALA A 1 174 ? -4.402 1.215 -7.611 1.00 97.94 174 ALA A O 1
ATOM 1313 N N . TRP A 1 175 ? -3.192 1.883 -9.396 1.00 97.00 175 TRP A N 1
ATOM 1314 C CA . TRP A 1 175 ? -2.495 2.991 -8.740 1.00 97.00 175 TRP A CA 1
ATOM 1315 C C . TRP A 1 175 ? -3.488 4.034 -8.207 1.00 97.00 175 TRP A C 1
ATOM 1317 O O . TRP A 1 175 ? -3.458 4.366 -7.023 1.00 97.00 175 TRP A O 1
ATOM 1327 N N . GLY A 1 176 ? -4.429 4.477 -9.050 1.00 97.56 176 GLY A N 1
ATOM 1328 C CA . GLY A 1 176 ? -5.534 5.378 -8.706 1.00 97.56 176 GLY A CA 1
ATOM 1329 C C . GLY A 1 176 ? -6.375 4.894 -7.526 1.00 97.56 176 GLY A C 1
ATOM 1330 O O . GLY A 1 176 ? -6.607 5.622 -6.556 1.00 97.56 176 GLY A O 1
ATOM 1331 N N . LEU A 1 177 ? -6.813 3.638 -7.591 1.00 98.06 177 LEU A N 1
ATOM 1332 C CA . LEU A 1 177 ? -7.617 2.996 -6.558 1.00 98.06 177 LEU A CA 1
ATOM 1333 C C . LEU A 1 177 ? -6.857 2.928 -5.230 1.00 98.06 177 LEU A C 1
ATOM 1335 O O . LEU A 1 177 ? -7.437 3.215 -4.182 1.00 98.06 177 LEU A O 1
ATOM 1339 N N . TRP A 1 178 ? -5.568 2.584 -5.269 1.00 98.62 178 TRP A N 1
ATOM 1340 C CA . TRP A 1 178 ? -4.724 2.422 -4.088 1.00 98.62 178 TRP A CA 1
ATOM 1341 C C . TRP A 1 178 ? -4.662 3.688 -3.223 1.00 98.62 178 TRP A C 1
ATOM 1343 O O . TRP A 1 178 ? -5.003 3.620 -2.036 1.00 98.62 178 TRP A O 1
ATOM 1353 N N . TRP A 1 179 ? -4.276 4.840 -3.783 1.00 97.56 179 TRP A N 1
ATOM 1354 C CA . TRP A 1 179 ? -4.098 6.066 -2.993 1.00 97.56 179 TRP A CA 1
ATOM 1355 C C . TRP A 1 179 ? -5.428 6.762 -2.661 1.00 97.56 179 TRP A C 1
ATOM 1357 O O . TRP A 1 179 ? -5.589 7.283 -1.554 1.00 97.56 179 TRP A O 1
ATOM 1367 N N . SER A 1 180 ? -6.413 6.734 -3.567 1.00 97.81 180 SER A N 1
ATOM 1368 C CA . SER A 1 180 ? -7.695 7.433 -3.364 1.00 97.81 180 SER A CA 1
ATOM 1369 C C . SER A 1 180 ? -8.502 6.802 -2.232 1.00 97.81 180 SER A C 1
ATOM 1371 O O . SER A 1 180 ? -8.971 7.489 -1.317 1.00 97.81 180 SER A O 1
ATOM 1373 N N . THR A 1 181 ? -8.596 5.472 -2.233 1.00 98.62 181 THR A N 1
ATOM 1374 C CA . THR A 1 181 ? -9.286 4.734 -1.173 1.00 98.62 181 THR A CA 1
ATOM 1375 C C . THR A 1 181 ? -8.505 4.753 0.140 1.00 98.62 181 THR A C 1
ATOM 1377 O O . THR A 1 181 ? -9.139 4.765 1.195 1.00 98.62 181 THR A O 1
ATOM 1380 N N . ALA A 1 182 ? -7.168 4.853 0.117 1.00 98.50 182 ALA A N 1
ATOM 1381 C CA . ALA A 1 182 ? -6.364 5.040 1.329 1.00 98.50 182 ALA A CA 1
ATOM 1382 C C . ALA A 1 182 ? -6.720 6.346 2.051 1.00 98.50 182 ALA A C 1
ATOM 1384 O O . ALA A 1 182 ? -7.018 6.333 3.247 1.00 98.50 182 ALA A O 1
ATOM 1385 N N . LEU A 1 183 ? -6.741 7.471 1.329 1.00 98.44 183 LEU A N 1
ATOM 1386 C CA . LEU A 1 183 ? -7.057 8.773 1.917 1.00 98.44 183 LEU A CA 1
ATOM 1387 C C . LEU A 1 183 ? -8.496 8.822 2.437 1.00 98.44 183 LEU A C 1
ATOM 1389 O O . LEU A 1 183 ? -8.729 9.186 3.594 1.00 98.44 183 LEU A O 1
ATOM 1393 N N . ALA A 1 184 ? -9.460 8.394 1.619 1.00 98.62 184 ALA A N 1
ATOM 1394 C CA . ALA A 1 184 ? -10.863 8.344 2.019 1.00 98.62 184 ALA A CA 1
ATOM 1395 C C . ALA A 1 184 ? -11.075 7.428 3.240 1.00 98.62 184 ALA A C 1
ATOM 1397 O O . ALA A 1 184 ? -11.780 7.791 4.187 1.00 98.62 184 ALA A O 1
ATOM 1398 N N . SER A 1 185 ? -10.409 6.270 3.268 1.00 98.62 185 SER A N 1
ATOM 1399 C CA . SER A 1 185 ? -10.404 5.363 4.414 1.00 98.62 185 SER A CA 1
ATOM 1400 C C . SER A 1 185 ? -9.860 6.030 5.675 1.00 98.62 185 SER A C 1
ATOM 1402 O O . SER A 1 185 ? -10.532 6.009 6.709 1.00 98.62 185 SER A O 1
ATOM 1404 N N . ALA A 1 186 ? -8.679 6.649 5.603 1.00 98.56 186 ALA A N 1
ATOM 1405 C CA . ALA A 1 186 ? -8.030 7.272 6.750 1.00 98.56 186 ALA A CA 1
ATOM 1406 C C . ALA A 1 186 ? -8.900 8.375 7.370 1.00 98.56 186 ALA A C 1
ATOM 1408 O O . ALA A 1 186 ? -9.054 8.420 8.592 1.00 98.56 186 ALA A O 1
ATOM 1409 N N . LEU A 1 187 ? -9.534 9.212 6.542 1.00 98.62 187 LEU A N 1
ATOM 1410 C CA . LEU A 1 187 ? -10.435 10.273 6.997 1.00 98.62 187 LEU A CA 1
ATOM 1411 C C . LEU A 1 187 ? -11.708 9.716 7.652 1.00 98.62 187 LEU A C 1
ATOM 1413 O O . LEU A 1 187 ? -12.095 10.168 8.734 1.00 98.62 187 LEU A O 1
ATOM 1417 N N . LEU A 1 188 ? -12.342 8.706 7.046 1.00 98.50 188 LEU A N 1
ATOM 1418 C CA . LEU A 1 188 ? -13.544 8.076 7.602 1.00 98.50 188 LEU A CA 1
ATOM 1419 C C . LEU A 1 188 ? -13.258 7.311 8.897 1.00 98.50 188 LEU A C 1
ATOM 1421 O O . LEU A 1 188 ? -14.029 7.416 9.855 1.00 98.50 188 LEU A O 1
ATOM 1425 N N . LEU A 1 189 ? -12.148 6.571 8.954 1.00 98.06 189 LEU A N 1
ATOM 1426 C CA . LEU A 1 189 ? -11.710 5.864 10.155 1.00 98.06 189 LEU A CA 1
ATOM 1427 C C . LEU A 1 189 ? -11.361 6.850 11.265 1.00 98.06 189 LEU A C 1
ATOM 1429 O O . LEU A 1 189 ? -11.850 6.676 12.379 1.00 98.06 189 LEU A O 1
ATOM 1433 N N . ALA A 1 190 ? -10.606 7.913 10.975 1.00 97.44 190 ALA A N 1
ATOM 1434 C CA . ALA A 1 190 ? -10.306 8.945 11.959 1.00 97.44 190 ALA A CA 1
ATOM 1435 C C . ALA A 1 190 ? -11.589 9.605 12.474 1.00 97.44 190 ALA A C 1
ATOM 1437 O O . ALA A 1 190 ? -11.796 9.679 13.680 1.00 97.44 190 ALA A O 1
ATOM 1438 N N . GLY A 1 191 ? -12.494 10.014 11.582 1.00 97.31 191 GLY A N 1
ATOM 1439 C CA . GLY A 1 191 ? -13.772 10.618 11.953 1.00 97.31 191 GLY A CA 1
ATOM 1440 C C . GLY A 1 191 ? -14.673 9.690 12.768 1.00 97.31 191 GLY A C 1
ATOM 1441 O O . GLY A 1 191 ? -15.327 10.141 13.704 1.00 97.31 191 GLY A O 1
ATOM 1442 N N . GLY A 1 192 ? -14.712 8.399 12.434 1.00 95.62 192 GLY A N 1
ATOM 1443 C CA . GLY A 1 192 ? -15.531 7.416 13.133 1.00 95.62 192 GLY A CA 1
ATOM 1444 C C . GLY A 1 192 ? -14.944 6.974 14.474 1.00 95.62 192 GLY A C 1
ATOM 1445 O O . GLY A 1 192 ? -15.698 6.718 15.409 1.00 95.62 192 GLY A O 1
ATOM 1446 N N . LEU A 1 193 ? -13.620 6.863 14.589 1.00 95.62 193 LEU A N 1
ATOM 1447 C CA . LEU A 1 193 ? -12.915 6.370 15.782 1.00 95.62 193 LEU A CA 1
ATOM 1448 C C . LEU A 1 193 ? -12.504 7.484 16.758 1.00 95.62 193 LEU A C 1
ATOM 1450 O O . LEU A 1 193 ? -11.889 7.199 17.787 1.00 95.62 193 LEU A O 1
ATOM 1454 N N . ARG A 1 194 ? -12.848 8.745 16.467 1.00 94.56 194 ARG A N 1
ATOM 1455 C CA . ARG A 1 194 ? -12.670 9.872 17.394 1.00 94.56 194 ARG A CA 1
ATOM 1456 C C . ARG A 1 194 ? -13.258 9.542 18.767 1.00 94.56 194 ARG A C 1
ATOM 1458 O O . ARG A 1 194 ? -14.359 9.012 18.873 1.00 94.56 194 ARG A O 1
ATOM 1465 N N . GLY A 1 195 ? -12.499 9.871 19.808 1.00 90.88 195 GLY A N 1
ATOM 1466 C CA . GLY A 1 195 ? -12.882 9.647 21.202 1.00 90.88 195 GLY A CA 1
ATOM 1467 C C . GLY A 1 195 ? -12.498 8.279 21.768 1.00 90.88 195 GLY A C 1
ATOM 1468 O O . GLY A 1 195 ? -12.396 8.169 22.983 1.00 90.88 195 GLY A O 1
ATOM 1469 N N . ASP A 1 196 ? -12.198 7.268 20.943 1.00 91.75 196 ASP A N 1
ATOM 1470 C CA . ASP A 1 196 ? -11.779 5.951 21.441 1.00 91.75 196 ASP A CA 1
ATOM 1471 C C . ASP A 1 196 ? -10.256 5.919 21.712 1.00 91.75 196 ASP A C 1
ATOM 1473 O O . ASP A 1 196 ? -9.453 6.025 20.771 1.00 91.75 196 ASP A O 1
ATOM 1477 N N . PRO A 1 197 ? -9.814 5.762 22.979 1.00 91.94 197 PRO A N 1
ATOM 1478 C CA . PRO A 1 197 ? -8.398 5.753 23.329 1.00 91.94 197 PRO A CA 1
ATOM 1479 C C . PRO A 1 197 ? -7.591 4.657 22.633 1.00 91.94 197 PRO A C 1
ATOM 1481 O O . PRO A 1 197 ? -6.417 4.876 22.327 1.00 91.94 197 PRO A O 1
ATOM 1484 N N . ALA A 1 198 ? -8.211 3.510 22.337 1.00 92.69 198 ALA A N 1
ATOM 1485 C CA . ALA A 1 198 ? -7.533 2.376 21.718 1.00 92.69 198 ALA A CA 1
ATOM 1486 C C . ALA A 1 198 ? -7.090 2.670 20.276 1.00 92.69 198 ALA A C 1
ATOM 1488 O O . ALA A 1 198 ? -6.189 2.011 19.760 1.00 92.69 198 ALA A O 1
ATOM 1489 N N . TRP A 1 199 ? -7.691 3.670 19.625 1.00 95.12 199 TRP A N 1
ATOM 1490 C CA . TRP A 1 199 ? -7.437 4.016 18.225 1.00 95.12 199 TRP A CA 1
ATOM 1491 C C . TRP A 1 199 ? -6.704 5.347 18.041 1.00 95.12 199 TRP A C 1
ATOM 1493 O O . TRP A 1 199 ? -6.549 5.803 16.909 1.00 95.12 199 TRP A O 1
ATOM 1503 N N . ARG A 1 200 ? -6.216 5.974 19.122 1.00 94.69 200 ARG A N 1
ATOM 1504 C CA . ARG A 1 200 ? -5.588 7.311 19.086 1.00 94.69 200 ARG A CA 1
ATOM 1505 C C . ARG A 1 200 ? -4.467 7.439 18.056 1.00 94.69 200 ARG A C 1
ATOM 1507 O O . ARG A 1 200 ? -4.410 8.459 17.376 1.00 94.69 200 ARG A O 1
ATOM 1514 N N . GLY A 1 201 ? -3.611 6.422 17.929 1.00 93.81 201 GLY A N 1
ATOM 1515 C CA . GLY A 1 201 ? -2.529 6.409 16.938 1.00 93.81 201 GLY A CA 1
ATOM 1516 C C . GLY A 1 201 ? -3.067 6.507 15.511 1.00 93.81 201 GLY A C 1
ATOM 1517 O O . GLY A 1 201 ? -2.718 7.431 14.781 1.00 93.81 201 GLY A O 1
ATOM 1518 N N . LEU A 1 202 ? -3.995 5.618 15.150 1.00 96.06 202 LEU A N 1
ATOM 1519 C CA . LEU A 1 202 ? -4.651 5.624 13.841 1.00 96.06 202 LEU A CA 1
ATOM 1520 C C . LEU A 1 202 ? -5.438 6.918 13.571 1.00 96.06 202 LEU A C 1
ATOM 1522 O O . LEU A 1 202 ? -5.404 7.423 12.456 1.00 96.06 202 LEU A O 1
ATOM 1526 N N . VAL A 1 203 ? -6.118 7.479 14.576 1.00 97.31 203 VAL A N 1
ATOM 1527 C CA . VAL A 1 203 ? -6.912 8.714 14.428 1.00 97.31 203 VAL A CA 1
ATOM 1528 C C . VAL A 1 203 ? -6.029 9.942 14.204 1.00 97.31 203 VAL A C 1
ATOM 1530 O O . VAL A 1 203 ? -6.369 10.785 13.378 1.00 97.31 203 VAL A O 1
ATOM 1533 N N . ARG A 1 204 ? -4.923 10.070 14.947 1.00 97.00 204 ARG A N 1
ATOM 1534 C CA . ARG A 1 204 ? -4.060 11.263 14.905 1.00 97.00 204 ARG A CA 1
ATOM 1535 C C . ARG A 1 204 ? -3.051 11.216 13.766 1.00 97.00 204 ARG A C 1
ATOM 1537 O O . ARG A 1 204 ? -2.862 12.213 13.085 1.00 97.00 204 ARG A O 1
ATOM 1544 N N . VAL A 1 205 ? -2.405 10.068 13.577 1.00 98.19 205 VAL A N 1
ATOM 1545 C CA . VAL A 1 205 ? -1.274 9.918 12.648 1.00 98.19 205 VAL A CA 1
ATOM 1546 C C . VAL A 1 205 ? -1.716 9.303 11.318 1.00 98.19 205 VAL A C 1
ATOM 1548 O O . VAL A 1 205 ? -1.068 9.509 10.296 1.00 98.19 205 VAL A O 1
ATOM 1551 N N . GLY A 1 206 ? -2.858 8.608 11.286 1.00 97.94 206 GLY A N 1
ATOM 1552 C CA . GLY A 1 206 ? -3.347 7.959 10.072 1.00 97.94 206 GLY A CA 1
ATOM 1553 C C . GLY A 1 206 ? -3.653 8.922 8.920 1.00 97.94 206 GLY A C 1
ATOM 1554 O O . GLY A 1 206 ? -3.094 8.720 7.844 1.00 97.94 206 GLY A O 1
ATOM 1555 N N . PRO A 1 207 ? -4.480 9.972 9.107 1.00 98.44 207 PRO A N 1
ATOM 1556 C CA . PRO A 1 207 ? -4.760 10.926 8.035 1.00 98.44 207 PRO A CA 1
ATOM 1557 C C . PRO A 1 207 ? -3.508 11.639 7.501 1.00 98.44 207 PRO A C 1
ATOM 1559 O O . PRO A 1 207 ? -3.363 11.664 6.283 1.00 98.44 207 PRO A O 1
ATOM 1562 N N . PRO A 1 208 ? -2.570 12.135 8.340 1.00 98.56 208 PRO A N 1
ATOM 1563 C CA . PRO A 1 208 ? -1.301 12.668 7.847 1.00 98.56 208 PRO A CA 1
ATOM 1564 C C . PRO A 1 208 ? -0.500 11.675 6.998 1.00 98.56 208 PRO A C 1
ATOM 1566 O O . PRO A 1 208 ? -0.024 12.050 5.935 1.00 98.56 208 PRO A O 1
ATOM 1569 N N . LEU A 1 209 ? -0.379 10.405 7.407 1.00 98.50 209 LEU A N 1
ATOM 1570 C CA . LEU A 1 209 ? 0.349 9.401 6.617 1.00 98.50 209 LEU A CA 1
ATOM 1571 C C . LEU A 1 209 ? -0.337 9.080 5.286 1.00 98.50 209 LEU A C 1
ATOM 1573 O O . LEU A 1 209 ? 0.337 8.969 4.266 1.00 98.50 209 LEU A O 1
ATOM 1577 N N . ALA A 1 210 ? -1.665 8.959 5.270 1.00 98.12 210 ALA A N 1
ATOM 1578 C CA . ALA A 1 210 ? -2.403 8.743 4.028 1.00 98.12 210 ALA A CA 1
ATOM 1579 C C . ALA A 1 210 ? -2.323 9.968 3.099 1.00 98.12 210 ALA A C 1
ATOM 1581 O O . ALA A 1 210 ? -2.165 9.811 1.892 1.00 98.12 210 ALA A O 1
ATOM 1582 N N . ALA A 1 211 ? -2.367 11.183 3.653 1.00 98.50 211 ALA A N 1
ATOM 1583 C CA . ALA A 1 211 ? -2.172 12.416 2.896 1.00 98.50 211 ALA A CA 1
ATOM 1584 C C . ALA A 1 211 ? -0.749 12.515 2.329 1.00 98.50 211 ALA A C 1
ATOM 1586 O O . ALA A 1 211 ? -0.595 12.855 1.161 1.00 98.50 211 ALA A O 1
ATOM 1587 N N . LEU A 1 212 ? 0.277 12.151 3.107 1.00 98.50 212 LEU A N 1
ATOM 1588 C CA . LEU A 1 212 ? 1.654 12.050 2.618 1.00 98.50 212 LEU A CA 1
ATOM 1589 C C . LEU A 1 212 ? 1.768 11.027 1.486 1.00 98.50 212 LEU A C 1
ATOM 1591 O O . LEU A 1 212 ? 2.396 11.323 0.476 1.00 98.50 212 LEU A O 1
ATOM 1595 N N . ALA A 1 213 ? 1.123 9.864 1.608 1.00 98.19 213 ALA A N 1
ATOM 1596 C CA . ALA A 1 213 ? 1.109 8.872 0.537 1.00 98.19 213 ALA A CA 1
ATOM 1597 C C . ALA A 1 213 ? 0.529 9.448 -0.766 1.00 98.19 213 ALA A C 1
ATOM 1599 O O . ALA A 1 213 ? 1.142 9.294 -1.817 1.00 98.19 213 ALA A O 1
ATOM 1600 N N . VAL A 1 214 ? -0.596 10.173 -0.700 1.00 97.94 214 VAL A N 1
ATOM 1601 C CA . VAL A 1 214 ? -1.195 10.853 -1.866 1.00 97.94 214 VAL A CA 1
ATOM 1602 C C . VAL A 1 214 ? -0.288 11.957 -2.408 1.00 97.94 214 VAL A C 1
ATOM 1604 O O . VAL A 1 214 ? -0.086 12.048 -3.617 1.00 97.94 214 VAL A O 1
ATOM 1607 N N . LEU A 1 215 ? 0.288 12.775 -1.526 1.00 98.19 215 LEU A N 1
ATOM 1608 C CA . LEU A 1 215 ? 1.181 13.869 -1.895 1.00 98.19 215 LEU A CA 1
ATOM 1609 C C . LEU A 1 215 ? 2.392 13.344 -2.682 1.00 98.19 215 LEU A C 1
ATOM 1611 O O . LEU A 1 215 ? 2.691 13.851 -3.760 1.00 98.19 215 LEU A O 1
ATOM 1615 N N . PHE A 1 216 ? 3.035 12.284 -2.191 1.00 98.12 216 PHE A N 1
ATOM 1616 C CA . PHE A 1 216 ? 4.141 11.618 -2.880 1.00 98.12 216 PHE A CA 1
ATOM 1617 C C . PHE A 1 216 ? 3.701 10.813 -4.114 1.00 98.12 216 PHE A C 1
ATOM 1619 O O . PHE A 1 216 ? 4.500 10.611 -5.025 1.00 98.12 216 PHE A O 1
ATOM 1626 N N . ALA A 1 217 ? 2.453 10.353 -4.181 1.00 95.62 217 ALA A N 1
ATOM 1627 C CA . ALA A 1 217 ? 1.962 9.597 -5.330 1.00 95.62 217 ALA A CA 1
ATOM 1628 C C . ALA A 1 217 ? 1.559 10.478 -6.524 1.00 95.62 217 ALA A C 1
ATOM 1630 O O . ALA A 1 217 ? 1.615 9.998 -7.653 1.00 95.62 217 ALA A O 1
ATOM 1631 N N . LEU A 1 218 ? 1.121 11.722 -6.286 1.00 95.19 218 LEU A N 1
ATOM 1632 C CA . LEU A 1 218 ? 0.507 12.570 -7.320 1.00 95.19 218 LEU A CA 1
ATOM 1633 C C . LEU A 1 218 ? 1.156 13.939 -7.500 1.00 95.19 218 LEU A C 1
ATOM 1635 O O . LEU A 1 218 ? 1.214 14.434 -8.619 1.00 95.19 218 LEU A O 1
ATOM 1639 N N . VAL A 1 219 ? 1.587 14.578 -6.412 1.00 95.88 219 VAL A N 1
ATOM 1640 C CA . VAL A 1 219 ? 2.005 15.988 -6.446 1.00 95.88 219 VAL A CA 1
ATOM 1641 C C . VAL A 1 219 ? 3.518 16.095 -6.547 1.00 95.88 219 VAL A C 1
ATOM 1643 O O . VAL A 1 219 ? 4.041 16.766 -7.430 1.00 95.88 219 VAL A O 1
ATOM 1646 N N . LEU A 1 220 ? 4.240 15.406 -5.664 1.00 96.56 220 LEU A N 1
ATOM 1647 C CA . LEU A 1 220 ? 5.695 15.496 -5.614 1.00 96.56 220 LEU A CA 1
ATOM 1648 C C . LEU A 1 220 ? 6.454 14.862 -6.786 1.00 96.56 220 LEU A C 1
ATOM 1650 O O . LEU A 1 220 ? 7.575 15.317 -6.996 1.00 96.56 220 LEU A O 1
ATOM 1654 N N . PRO A 1 221 ? 5.904 13.946 -7.611 1.00 94.75 221 PRO A N 1
ATOM 1655 C CA . PRO A 1 221 ? 6.559 13.566 -8.865 1.00 94.75 221 PRO A CA 1
ATOM 1656 C C . PRO A 1 221 ? 6.812 14.752 -9.816 1.00 94.75 221 PRO A C 1
ATOM 1658 O O . PRO A 1 221 ? 7.674 14.672 -10.679 1.00 94.75 221 PRO A O 1
ATOM 1661 N N . ALA A 1 222 ? 6.114 15.885 -9.645 1.00 93.81 222 ALA A N 1
ATOM 1662 C CA . ALA A 1 222 ? 6.366 17.093 -10.435 1.00 93.81 222 ALA A CA 1
ATOM 1663 C C . ALA A 1 222 ? 7.709 17.782 -10.115 1.00 93.81 222 ALA A C 1
ATOM 1665 O O . ALA A 1 222 ? 8.179 18.597 -10.905 1.00 93.81 222 ALA A O 1
ATOM 1666 N N . VAL A 1 223 ? 8.309 17.502 -8.951 1.00 96.25 223 VAL A N 1
ATOM 1667 C CA . VAL A 1 223 ? 9.542 18.166 -8.474 1.00 96.25 223 VAL A CA 1
ATOM 1668 C C . VAL A 1 223 ? 10.593 17.202 -7.920 1.00 96.25 223 VAL A C 1
ATOM 1670 O O . VAL A 1 223 ? 11.748 17.583 -7.750 1.00 96.25 223 VAL A O 1
ATOM 1673 N N . LEU A 1 224 ? 10.214 15.960 -7.620 1.00 95.06 224 LEU A N 1
ATOM 1674 C CA . LEU A 1 224 ? 11.104 14.896 -7.177 1.00 95.06 224 LEU A CA 1
ATOM 1675 C C . LEU A 1 224 ? 11.249 13.846 -8.277 1.00 95.06 224 LEU A C 1
ATOM 1677 O O . LEU A 1 224 ? 10.291 13.590 -9.001 1.00 95.06 224 LEU A O 1
ATOM 1681 N N . PRO A 1 225 ? 12.397 13.152 -8.343 1.00 95.88 225 PRO A N 1
ATOM 1682 C CA . PRO A 1 225 ? 12.518 11.966 -9.174 1.00 95.88 225 PRO A CA 1
ATOM 1683 C C . PRO A 1 225 ? 11.438 10.929 -8.833 1.00 95.88 225 PRO A C 1
ATOM 1685 O O . PRO A 1 225 ? 11.197 10.638 -7.653 1.00 95.88 225 PRO A O 1
ATOM 1688 N N . ASP A 1 226 ? 10.841 10.326 -9.863 1.00 92.25 226 ASP A N 1
ATOM 1689 C CA . ASP A 1 226 ? 9.760 9.342 -9.725 1.00 92.25 226 ASP A CA 1
ATOM 1690 C C . ASP A 1 226 ? 10.125 8.214 -8.759 1.00 92.25 226 ASP A C 1
ATOM 1692 O O . ASP A 1 226 ? 9.316 7.805 -7.921 1.00 92.25 226 ASP A O 1
ATOM 1696 N N . GLY A 1 227 ? 11.372 7.737 -8.828 1.00 94.75 227 GLY A N 1
ATOM 1697 C CA . GLY A 1 227 ? 11.876 6.702 -7.940 1.00 94.75 227 GLY A CA 1
ATOM 1698 C C . GLY A 1 227 ? 11.746 7.067 -6.462 1.00 94.75 227 GLY A C 1
ATOM 1699 O O . GLY A 1 227 ? 11.182 6.295 -5.676 1.00 94.75 227 GLY A O 1
ATOM 1700 N N . LEU A 1 228 ? 12.225 8.246 -6.071 1.00 96.56 228 LEU A N 1
ATOM 1701 C CA . LEU A 1 228 ? 12.128 8.709 -4.691 1.00 96.56 228 LEU A CA 1
ATOM 1702 C C . LEU A 1 228 ? 10.667 8.919 -4.278 1.00 96.56 228 LEU A C 1
ATOM 1704 O O . LEU A 1 228 ? 10.263 8.465 -3.204 1.00 96.56 228 LEU A O 1
ATOM 1708 N N . SER A 1 229 ? 9.870 9.548 -5.145 1.00 97.06 229 SER A N 1
ATOM 1709 C CA . SER A 1 229 ? 8.479 9.878 -4.841 1.00 97.06 229 SER A CA 1
ATOM 1710 C C . SER A 1 229 ? 7.636 8.622 -4.594 1.00 97.06 229 SER A C 1
ATOM 1712 O O . SER A 1 229 ? 6.986 8.497 -3.556 1.00 97.06 229 SER A O 1
ATOM 1714 N N . GLN A 1 230 ? 7.730 7.616 -5.468 1.00 96.81 230 GLN A N 1
ATOM 1715 C CA . GLN A 1 230 ? 6.989 6.361 -5.307 1.00 96.81 230 GLN A CA 1
ATOM 1716 C C . GLN A 1 230 ? 7.378 5.600 -4.032 1.00 96.81 230 GLN A C 1
ATOM 1718 O O . GLN A 1 230 ? 6.514 5.053 -3.347 1.00 96.81 230 GLN A O 1
ATOM 1723 N N . ARG A 1 231 ? 8.667 5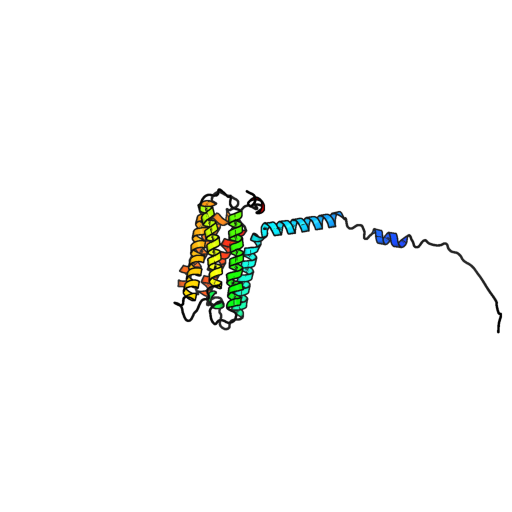.583 -3.665 1.00 98.00 231 ARG A N 1
ATOM 1724 C CA . ARG A 1 231 ? 9.135 4.912 -2.439 1.00 98.00 231 ARG A CA 1
ATOM 1725 C C . ARG A 1 231 ? 8.565 5.574 -1.194 1.00 98.00 231 ARG A C 1
ATOM 1727 O O . ARG A 1 231 ? 8.064 4.877 -0.315 1.00 98.00 231 ARG A O 1
ATOM 1734 N N . MET A 1 232 ? 8.595 6.903 -1.136 1.00 98.31 232 MET A N 1
ATOM 1735 C CA . MET A 1 232 ? 8.034 7.646 -0.008 1.00 98.31 232 MET A CA 1
ATOM 1736 C C . MET A 1 232 ? 6.516 7.473 0.089 1.00 98.31 232 MET A C 1
ATOM 1738 O O . MET A 1 232 ? 6.001 7.286 1.193 1.00 98.31 232 MET A O 1
ATOM 1742 N N . ALA A 1 233 ? 5.808 7.426 -1.046 1.00 98.25 233 ALA A N 1
ATOM 1743 C CA . ALA A 1 233 ? 4.376 7.133 -1.068 1.00 98.25 233 ALA A CA 1
ATOM 1744 C C . ALA A 1 233 ? 4.066 5.758 -0.451 1.00 98.25 233 ALA A C 1
ATOM 1746 O O . ALA A 1 233 ? 3.203 5.636 0.423 1.00 98.25 233 ALA A O 1
ATOM 1747 N N . ILE A 1 234 ? 4.810 4.725 -0.860 1.00 98.44 234 ILE A N 1
ATOM 1748 C CA . ILE A 1 234 ? 4.626 3.356 -0.367 1.00 98.44 234 ILE A CA 1
ATOM 1749 C C . ILE A 1 234 ? 5.006 3.242 1.113 1.00 98.44 234 ILE A C 1
ATOM 1751 O O . ILE A 1 234 ? 4.265 2.632 1.880 1.00 98.44 234 ILE A O 1
ATOM 1755 N N . VAL A 1 235 ? 6.105 3.865 1.549 1.00 98.50 235 VAL A N 1
ATOM 1756 C CA . VAL A 1 235 ? 6.521 3.882 2.963 1.00 98.50 235 VAL A CA 1
ATOM 1757 C C . VAL A 1 235 ? 5.473 4.567 3.840 1.00 98.50 235 VAL A C 1
ATOM 1759 O O . VAL A 1 235 ? 5.114 4.028 4.889 1.00 98.50 235 VAL A O 1
ATOM 1762 N N . ALA A 1 236 ? 4.932 5.710 3.412 1.00 98.69 236 ALA A N 1
ATOM 1763 C CA . ALA A 1 236 ? 3.875 6.405 4.143 1.00 98.69 236 ALA A CA 1
ATOM 1764 C C . ALA A 1 236 ? 2.606 5.540 4.258 1.00 98.69 236 ALA A C 1
ATOM 1766 O O . ALA A 1 236 ? 2.035 5.400 5.345 1.00 98.69 236 ALA A O 1
ATOM 1767 N N . TRP A 1 237 ? 2.210 4.881 3.166 1.00 98.75 237 TRP A N 1
ATOM 1768 C CA . TRP A 1 237 ? 1.070 3.963 3.149 1.00 98.75 237 TRP A CA 1
ATOM 1769 C C . TRP A 1 237 ? 1.287 2.708 4.014 1.00 98.75 237 TRP A C 1
ATOM 1771 O O . TRP A 1 237 ? 0.392 2.317 4.771 1.00 98.75 237 TRP A O 1
ATOM 1781 N N . LEU A 1 238 ? 2.477 2.098 3.974 1.00 98.62 238 LEU A N 1
ATOM 1782 C CA . LEU A 1 238 ? 2.851 0.981 4.850 1.00 98.62 238 LEU A CA 1
ATOM 1783 C C . LEU A 1 238 ? 2.848 1.413 6.320 1.00 98.62 238 LEU A C 1
ATOM 1785 O O . LEU A 1 238 ? 2.355 0.676 7.173 1.00 98.62 238 LEU A O 1
ATOM 1789 N N . GLY A 1 239 ? 3.324 2.624 6.620 1.00 98.38 239 GLY A N 1
ATOM 1790 C CA . GLY A 1 239 ? 3.247 3.222 7.952 1.00 98.38 239 GLY A CA 1
ATOM 1791 C C . GLY A 1 239 ? 1.803 3.338 8.444 1.00 98.38 239 GLY A C 1
ATOM 1792 O O . GLY A 1 239 ? 1.494 2.940 9.570 1.00 98.38 239 GLY A O 1
ATOM 1793 N N . TRP A 1 240 ? 0.889 3.794 7.584 1.00 98.50 240 TRP A N 1
ATOM 1794 C CA . TRP A 1 240 ? -0.539 3.851 7.899 1.00 98.50 240 TRP A CA 1
ATOM 1795 C C . TRP A 1 240 ? -1.143 2.458 8.144 1.00 98.50 240 TRP A C 1
ATOM 1797 O O . TRP A 1 240 ? -1.833 2.253 9.149 1.00 98.50 240 TRP A O 1
ATOM 1807 N N . CYS A 1 241 ? -0.822 1.469 7.303 1.00 98.38 241 CYS A N 1
ATOM 1808 C CA . CYS A 1 241 ? -1.208 0.074 7.536 1.00 98.38 241 CYS A CA 1
ATOM 1809 C C . CYS A 1 241 ? -0.654 -0.453 8.870 1.00 98.38 241 CYS A C 1
ATOM 1811 O O . CYS A 1 241 ? -1.351 -1.153 9.608 1.00 98.38 241 CYS A O 1
ATOM 1813 N N . GLY A 1 242 ? 0.581 -0.083 9.216 1.00 97.94 242 GLY A N 1
ATOM 1814 C CA . GLY A 1 242 ? 1.229 -0.419 10.482 1.00 97.94 242 GLY A CA 1
ATOM 1815 C C . GLY A 1 242 ? 0.484 0.154 11.685 1.00 97.94 242 GLY A C 1
ATOM 1816 O O . GLY A 1 242 ? 0.235 -0.564 12.655 1.00 97.94 242 GLY A O 1
ATOM 1817 N N . LEU A 1 243 ? 0.027 1.408 11.602 1.00 97.06 243 LEU A N 1
ATOM 1818 C CA . LEU A 1 243 ? -0.828 2.005 12.631 1.00 97.06 243 LEU A CA 1
ATOM 1819 C C . LEU A 1 243 ? -2.148 1.258 12.781 1.00 97.06 243 LEU A C 1
ATOM 1821 O O . LEU A 1 243 ? -2.591 1.043 13.908 1.00 97.06 243 LEU A O 1
ATOM 1825 N N . ALA A 1 244 ? -2.773 0.842 11.680 1.00 96.44 244 ALA A N 1
ATOM 1826 C CA . ALA A 1 244 ? -3.992 0.042 11.726 1.00 96.44 244 ALA A CA 1
ATOM 1827 C C . ALA A 1 244 ? -3.750 -1.337 12.369 1.00 96.44 244 ALA A C 1
ATOM 1829 O O . ALA A 1 244 ? -4.585 -1.812 13.143 1.00 96.44 244 ALA A O 1
ATOM 1830 N N . ALA A 1 245 ? -2.595 -1.961 12.119 1.00 95.56 245 ALA A N 1
ATOM 1831 C CA . ALA A 1 245 ? -2.201 -3.222 12.746 1.00 95.56 245 ALA A CA 1
ATOM 1832 C C . ALA A 1 245 ? -1.948 -3.073 14.258 1.00 95.56 245 ALA A C 1
ATOM 1834 O O . ALA A 1 245 ? -2.366 -3.928 15.045 1.00 95.56 245 ALA A O 1
ATOM 1835 N N . ALA A 1 246 ? -1.285 -1.985 14.660 1.00 94.19 246 ALA A N 1
ATOM 1836 C CA . ALA A 1 246 ? -0.885 -1.721 16.039 1.00 94.19 246 ALA A CA 1
ATOM 1837 C C . ALA A 1 246 ? -2.011 -1.139 16.911 1.00 94.19 246 ALA A C 1
ATOM 1839 O O . ALA A 1 246 ? -2.036 -1.389 18.116 1.00 94.19 246 ALA A O 1
ATOM 1840 N N . SER A 1 247 ? -2.936 -0.382 16.316 1.00 92.81 247 SER A N 1
ATOM 1841 C CA . SER A 1 247 ? -4.045 0.274 17.018 1.00 92.81 247 SER A CA 1
ATOM 1842 C C . SER A 1 247 ? -5.220 -0.670 17.248 1.00 92.81 247 SER A C 1
ATOM 1844 O O . SER A 1 247 ? -5.405 -1.648 16.524 1.00 92.81 247 SER A O 1
ATOM 1846 N N . GLY A 1 248 ? -6.063 -0.321 18.213 1.00 88.25 248 GLY A N 1
ATOM 1847 C CA . GLY A 1 248 ? -7.312 -1.001 18.516 1.00 88.25 248 GLY A CA 1
ATOM 1848 C C . GLY A 1 248 ? -7.198 -2.040 19.632 1.00 88.25 248 GLY A C 1
ATOM 1849 O O . GLY A 1 248 ? -6.104 -2.483 19.987 1.00 88.25 248 GLY A O 1
ATOM 1850 N N . PRO A 1 249 ? -8.341 -2.446 20.204 1.00 83.31 249 PRO A N 1
ATOM 1851 C CA . PRO A 1 249 ? -8.369 -3.387 21.313 1.00 83.31 249 PRO A CA 1
ATOM 1852 C C . PRO A 1 249 ? -7.956 -4.795 20.868 1.00 83.31 249 PRO A C 1
ATOM 1854 O O . PRO A 1 249 ? -8.278 -5.244 19.763 1.00 83.31 249 PRO A O 1
ATOM 1857 N N . ASP A 1 250 ? -7.316 -5.541 21.769 1.00 73.88 250 ASP A N 1
ATOM 1858 C CA . ASP A 1 250 ? -7.030 -6.966 21.579 1.00 73.88 250 ASP A CA 1
ATOM 1859 C C . ASP A 1 250 ? -8.287 -7.807 21.839 1.00 73.88 250 ASP A C 1
ATOM 1861 O O . ASP A 1 250 ? -8.403 -8.537 22.825 1.00 73.88 250 ASP A O 1
ATOM 1865 N N . ARG A 1 251 ? -9.277 -7.692 20.952 1.00 66.75 251 ARG A N 1
ATOM 1866 C CA . ARG A 1 251 ? -10.457 -8.560 20.992 1.00 66.75 251 ARG A CA 1
ATOM 1867 C C . ARG A 1 251 ? -10.088 -9.947 20.471 1.00 66.75 251 ARG A C 1
ATOM 1869 O O . ARG A 1 251 ? -9.418 -10.087 19.448 1.00 66.75 251 ARG A O 1
ATOM 1876 N N . ARG A 1 252 ? -10.543 -10.999 21.161 1.00 60.47 252 ARG A N 1
ATOM 1877 C CA . ARG A 1 252 ? -10.439 -12.372 20.647 1.00 60.47 252 ARG A CA 1
ATOM 1878 C C . ARG A 1 252 ? -11.305 -12.468 19.385 1.00 60.47 252 ARG A C 1
ATOM 1880 O O . ARG A 1 252 ? -12.522 -12.482 19.513 1.00 60.47 252 ARG A O 1
ATOM 1887 N N . LEU A 1 253 ? -10.691 -12.582 18.203 1.00 57.34 253 LEU A N 1
ATOM 1888 C CA . LEU A 1 253 ? -11.400 -12.710 16.913 1.00 57.34 253 LEU A CA 1
ATOM 1889 C C . LEU A 1 253 ? -12.462 -13.829 16.910 1.00 57.34 253 LEU A C 1
ATOM 1891 O O . LEU A 1 253 ? -13.477 -13.724 16.236 1.00 57.34 253 LEU A O 1
ATOM 1895 N N . THR A 1 254 ? -12.267 -14.877 17.717 1.00 49.16 254 THR A N 1
ATOM 1896 C CA . THR A 1 254 ? -13.210 -15.996 17.870 1.00 49.16 254 THR A CA 1
ATOM 1897 C C . THR A 1 254 ? -14.535 -15.633 18.542 1.00 49.16 254 THR A C 1
ATOM 1899 O O . THR A 1 254 ? -15.486 -16.391 18.403 1.00 49.16 254 THR A O 1
ATOM 1902 N N . ALA A 1 255 ? -14.613 -14.531 19.294 1.00 48.97 255 ALA A N 1
ATOM 1903 C CA . ALA A 1 255 ? -15.861 -14.119 19.942 1.00 48.97 255 ALA A CA 1
ATOM 1904 C C . ALA A 1 255 ? -16.829 -13.450 18.952 1.00 48.97 255 ALA A C 1
ATOM 1906 O O . ALA A 1 255 ? -18.035 -13.569 19.110 1.00 48.97 255 ALA A O 1
ATOM 1907 N N . THR A 1 256 ? -16.307 -12.795 17.910 1.00 51.66 256 THR A N 1
ATOM 1908 C CA . THR A 1 256 ? -17.112 -12.049 16.931 1.00 51.66 256 THR A CA 1
ATOM 1909 C C . THR A 1 256 ? -17.763 -12.937 15.866 1.00 51.66 256 THR A C 1
ATOM 1911 O O . THR A 1 256 ? -18.689 -12.492 15.208 1.00 51.66 256 THR A O 1
ATOM 1914 N N . LEU A 1 257 ? -17.289 -14.175 15.680 1.00 49.28 257 LEU A N 1
ATOM 1915 C CA . LEU A 1 257 ? -17.826 -15.131 14.694 1.00 49.28 257 LEU A CA 1
ATOM 1916 C C . LEU A 1 257 ? -18.939 -16.035 15.258 1.00 49.28 257 LEU A C 1
ATOM 1918 O O . LEU A 1 257 ? -19.398 -16.935 14.565 1.00 49.28 257 LEU A O 1
ATOM 1922 N N . ARG A 1 258 ? -19.323 -15.849 16.527 1.00 46.75 258 ARG A N 1
ATOM 1923 C CA . ARG A 1 258 ? -20.366 -16.635 17.214 1.00 46.75 258 ARG A CA 1
ATOM 1924 C C . ARG A 1 258 ? -21.590 -15.803 17.618 1.00 46.75 258 ARG A C 1
ATOM 1926 O O . ARG A 1 258 ? -22.403 -16.298 18.391 1.00 46.75 258 ARG A O 1
ATOM 1933 N N . GLY A 1 259 ? -21.664 -14.551 17.173 1.00 42.41 259 GLY A N 1
ATOM 1934 C CA . GLY A 1 259 ? -22.773 -13.636 17.446 1.00 42.41 259 GLY A CA 1
ATOM 1935 C C . GLY A 1 259 ? -23.532 -13.309 16.179 1.00 42.41 259 GLY A C 1
ATOM 1936 O O . GLY A 1 259 ? -22.880 -13.313 15.110 1.00 42.41 259 GLY A O 1
#